Protein AF-A0A958AJP3-F1 (afdb_monomer)

pLDDT: mean 91.3, std 9.21, range [54.25, 98.81]

Radius of gyration: 24.5 Å; Cα contacts (8 Å, |Δi|>4): 372; chains: 1; bounding box: 72×31×57 Å

Solvent-accessible surface area (backbone atoms only — not comparable to full-atom values): 11440 Å² total; per-residue (Å²): 139,82,90,84,78,69,46,82,75,45,92,49,99,85,62,75,46,69,46,81,87,78,92,70,91,82,64,89,84,65,53,66,51,75,43,63,64,85,90,44,79,75,47,74,44,76,44,73,94,52,63,42,48,59,46,64,66,30,69,40,45,73,50,77,38,92,51,67,43,61,40,32,42,50,74,50,46,85,84,68,61,69,57,34,31,30,37,30,41,14,56,63,64,63,79,51,74,43,82,77,48,69,77,38,73,63,55,59,51,77,44,63,39,93,78,50,51,34,20,80,28,20,30,42,37,41,36,34,25,60,82,75,42,70,34,67,28,58,30,83,36,45,22,30,33,56,67,77,79,68,48,75,46,75,68,29,68,51,90,91,64,88,77,60,93,89,59,88,78,75,74,40,68,51,40,41,30,77,72,75,38,74,53,59,98,87,111

Mean predicted aligned error: 8.3 Å

Foldseek 3Di:
DDDDDWDFDDPPPPDTDTDDDDDDDDDPPDQKDFDDDVPRTPDMDGDDPWWKDKAWDPPQAAAEDPFKGKTFMDIDDPVHAQKKKWKWKDQAQPPDIDTQDTRHRDRMDIHGLQLDAWHQNMKMKMWMGSVPHIDMDIRNYGYTRDFDDKDKDFPPPPPPDDDDVPDDGDTDMWIAGSNPGTDDPVD

Nearest PDB structures (foldseek):
  3dlq-assembly1_R  TM=5.594E-01  e=3.595E-02  Homo sapiens
  6weo-assembly11_S  TM=5.791E-01  e=8.636E-02  Mus musculus
  3dgc-assembly2_S  TM=5.534E-01  e=1.964E-01  Homo sapiens
  4i18-assembly2_R  TM=4.205E-01  e=2.075E-01  Homo sapiens
  6nmy-assembly2_M  TM=3.971E-01  e=8.620E-01  Homo sapiens

Secondary structure (DSSP, 8-state):
-----PEEEE--TT--EEE--------TT--EEEEEETTEEEEEEEPPSS--EEEEEES-SS-EESS-EEEEEEEE-SS----EEEEEEESSSSSS-EEEEEEE-SSEEEEPGGGSPPEEEEEEEEEEESSSSEEEEE-SS-EEEPPPPPEEEEEESPTT----TT-----EEEEEETTTEEEPTT-

Structure (mmCIF, N/CA/C/O backbone):
data_AF-A0A958AJP3-F1
#
_entry.id   AF-A0A958AJP3-F1
#
loop_
_atom_site.group_PDB
_atom_site.id
_atom_site.type_symbol
_atom_site.label_atom_id
_atom_site.label_alt_id
_atom_site.label_comp_id
_atom_site.label_asym_id
_atom_site.label_entity_id
_atom_site.label_seq_id
_atom_site.pdbx_PDB_ins_code
_atom_site.Cartn_x
_atom_site.Cartn_y
_atom_site.Cartn_z
_atom_site.occupancy
_atom_site.B_iso_or_equiv
_atom_site.auth_seq_id
_atom_site.auth_comp_id
_atom_site.auth_asym_id
_atom_site.auth_atom_id
_atom_site.pdbx_PDB_model_num
ATOM 1 N N . SER A 1 1 ? -12.949 -11.556 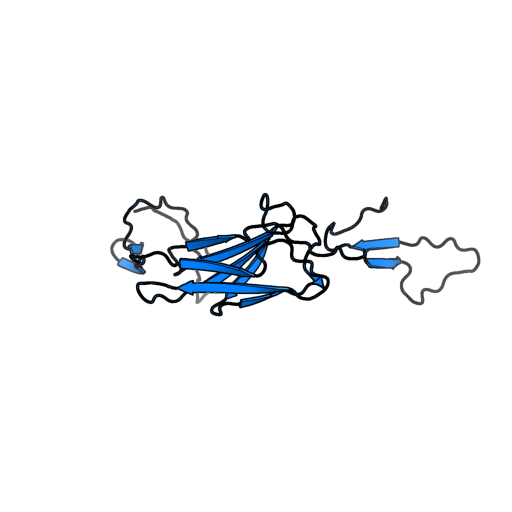26.735 1.00 82.88 1 SER A N 1
ATOM 2 C CA . SER A 1 1 ? -11.568 -11.049 26.848 1.00 82.88 1 SER A CA 1
ATOM 3 C C . SER A 1 1 ? -10.621 -12.143 26.397 1.00 82.88 1 SER A C 1
ATOM 5 O O . SER A 1 1 ? -10.920 -13.311 26.620 1.00 82.88 1 SER A O 1
ATOM 7 N N . TYR A 1 2 ? -9.516 -11.778 25.754 1.00 90.50 2 TYR A N 1
ATOM 8 C CA . TYR A 1 2 ? -8.510 -12.728 25.279 1.00 90.50 2 TYR A CA 1
ATOM 9 C C . TYR A 1 2 ? -7.209 -12.473 26.047 1.00 90.50 2 TYR A C 1
ATOM 11 O O . TYR A 1 2 ? -6.698 -11.354 25.987 1.00 90.50 2 TYR A O 1
ATOM 19 N N . PRO A 1 3 ? -6.715 -13.439 26.842 1.00 91.75 3 PRO A N 1
ATOM 20 C CA . PRO A 1 3 ? -5.477 -13.261 27.588 1.00 91.75 3 PRO A CA 1
ATOM 21 C C . PRO A 1 3 ? -4.274 -13.280 26.640 1.00 91.75 3 PRO A C 1
ATOM 23 O O . PRO A 1 3 ? -4.257 -14.026 25.665 1.00 91.75 3 PRO A O 1
ATOM 26 N N . PHE A 1 4 ? -3.250 -12.493 26.957 1.00 91.12 4 PHE A N 1
ATOM 27 C CA . PHE A 1 4 ? -1.985 -12.469 26.228 1.00 91.12 4 PHE A CA 1
ATOM 28 C C . PHE A 1 4 ? -0.824 -12.137 27.169 1.00 91.12 4 PHE A C 1
ATOM 30 O O . PHE A 1 4 ? -1.025 -11.670 28.293 1.00 91.12 4 PHE A O 1
ATOM 37 N N . THR A 1 5 ? 0.400 -12.367 26.703 1.00 90.06 5 THR A N 1
ATOM 38 C CA . THR A 1 5 ? 1.628 -11.968 27.398 1.00 90.06 5 THR A CA 1
ATOM 39 C C . THR A 1 5 ? 2.407 -11.015 26.491 1.00 90.06 5 THR A C 1
ATOM 41 O O . THR A 1 5 ? 2.732 -11.409 25.371 1.00 90.06 5 THR A O 1
ATOM 44 N N . PRO A 1 6 ? 2.675 -9.766 26.916 1.00 87.12 6 PRO A N 1
ATOM 45 C CA . PRO A 1 6 ? 3.480 -8.841 26.126 1.00 87.12 6 PRO A CA 1
ATOM 46 C C . PRO A 1 6 ? 4.903 -9.366 25.908 1.00 87.12 6 PRO A C 1
ATOM 48 O O . PRO A 1 6 ? 5.466 -10.027 26.782 1.00 87.12 6 PRO A O 1
ATOM 51 N N . THR A 1 7 ? 5.502 -9.020 24.772 1.00 85.75 7 THR A N 1
ATOM 52 C CA . THR A 1 7 ? 6.908 -9.330 24.474 1.00 85.75 7 THR A CA 1
ATOM 53 C C . THR A 1 7 ? 7.798 -8.174 24.928 1.00 85.75 7 THR A C 1
ATOM 55 O O . THR A 1 7 ? 7.484 -7.013 24.664 1.00 85.75 7 THR A O 1
ATOM 58 N N . VAL A 1 8 ? 8.901 -8.474 25.617 1.00 79.44 8 VAL A N 1
ATOM 59 C CA . VAL A 1 8 ? 9.885 -7.471 26.063 1.00 79.44 8 VAL A CA 1
ATOM 60 C C . VAL A 1 8 ? 10.799 -7.111 24.896 1.00 79.44 8 VAL A C 1
ATOM 62 O O . VAL A 1 8 ? 11.359 -8.005 24.268 1.00 79.44 8 VAL A O 1
ATOM 65 N N . TYR A 1 9 ? 10.957 -5.817 24.612 1.00 66.31 9 TYR A N 1
ATOM 66 C CA . TYR A 1 9 ? 11.761 -5.349 23.474 1.00 66.31 9 TYR A CA 1
ATOM 67 C C . TYR A 1 9 ? 13.107 -4.737 23.869 1.00 66.31 9 TYR A C 1
ATOM 69 O O . TYR A 1 9 ? 14.072 -4.856 23.121 1.00 66.31 9 TYR A O 1
ATOM 77 N N . ALA A 1 10 ? 13.215 -4.126 25.051 1.00 61.12 10 ALA A N 1
ATOM 78 C CA . ALA A 1 10 ? 14.485 -3.600 25.542 1.00 61.12 10 ALA A CA 1
ATOM 79 C C . ALA A 1 10 ? 14.595 -3.751 27.061 1.00 61.12 10 ALA A C 1
ATOM 81 O O . ALA A 1 10 ? 13.744 -3.262 27.805 1.00 61.12 10 ALA A O 1
ATOM 82 N N . ASP A 1 11 ? 15.671 -4.402 27.500 1.00 54.31 11 ASP A N 1
ATOM 83 C CA . ASP A 1 11 ? 16.065 -4.517 28.904 1.00 54.31 11 ASP A CA 1
ATOM 84 C C . ASP A 1 11 ? 17.097 -3.422 29.222 1.00 54.31 11 ASP A C 1
ATOM 86 O O . ASP A 1 11 ? 18.270 -3.673 29.488 1.00 54.31 11 ASP A O 1
ATOM 90 N N . ALA A 1 12 ? 16.686 -2.159 29.084 1.00 54.25 12 ALA A N 1
ATOM 91 C CA . ALA A 1 12 ? 17.424 -1.056 29.683 1.00 54.25 12 ALA A CA 1
ATOM 92 C C . ALA A 1 12 ? 16.872 -0.882 31.098 1.00 54.25 12 ALA A C 1
ATOM 94 O O . ALA A 1 12 ? 15.669 -0.679 31.258 1.00 54.25 12 ALA A O 1
ATOM 95 N N . ALA A 1 13 ? 17.753 -0.970 32.096 1.00 58.53 13 ALA A N 1
ATOM 96 C CA . ALA A 1 13 ? 17.459 -1.126 33.524 1.00 58.53 13 ALA A CA 1
ATOM 97 C C . ALA A 1 13 ? 16.488 -0.101 34.163 1.00 58.53 13 ALA A C 1
ATOM 99 O O . ALA A 1 13 ? 16.136 -0.286 35.321 1.00 58.53 13 ALA A O 1
ATOM 100 N N . ASP A 1 14 ? 16.017 0.914 33.427 1.00 60.47 14 ASP A N 1
ATOM 101 C CA . ASP A 1 14 ? 15.081 1.942 33.902 1.00 60.47 14 ASP A CA 1
ATOM 102 C C . ASP A 1 14 ? 13.898 2.259 32.952 1.00 60.47 14 ASP A C 1
ATOM 104 O O . ASP A 1 14 ? 13.101 3.142 33.266 1.00 60.47 14 ASP A O 1
ATOM 108 N N . ASN A 1 15 ? 13.718 1.572 31.809 1.00 61.56 15 ASN A N 1
ATOM 109 C CA . ASN A 1 15 ? 12.533 1.800 30.957 1.00 61.56 15 ASN A CA 1
ATOM 110 C C . ASN A 1 15 ? 12.162 0.590 30.078 1.00 61.56 15 ASN A C 1
ATOM 112 O O . ASN A 1 15 ? 12.437 0.555 28.875 1.00 61.56 15 ASN A O 1
ATOM 116 N N . GLN A 1 16 ? 11.525 -0.419 30.679 1.00 68.50 16 GLN A N 1
ATOM 117 C CA . GLN A 1 16 ? 11.044 -1.589 29.941 1.00 68.50 16 GLN A CA 1
ATOM 118 C C . GLN A 1 16 ? 9.884 -1.214 29.013 1.00 68.50 16 GLN A C 1
ATOM 120 O O . GLN A 1 16 ? 8.790 -0.868 29.460 1.00 68.50 16 GLN A O 1
ATOM 125 N N . SER A 1 17 ? 10.128 -1.335 27.709 1.00 77.38 17 SER A N 1
ATOM 126 C CA . SER A 1 17 ? 9.098 -1.221 26.676 1.00 77.38 17 SER A CA 1
ATOM 127 C C . SER A 1 17 ? 8.593 -2.609 26.291 1.00 77.38 17 SER A C 1
ATOM 129 O O . SER A 1 17 ? 9.381 -3.532 26.055 1.00 77.38 17 SER A O 1
ATOM 131 N N . TYR A 1 18 ? 7.271 -2.741 26.217 1.00 82.56 18 TYR A N 1
ATOM 132 C CA . TYR A 1 18 ? 6.579 -3.983 25.893 1.00 82.56 18 TYR A CA 1
ATOM 133 C C . TYR A 1 18 ? 5.808 -3.826 24.585 1.00 82.56 18 TYR A C 1
ATOM 135 O O . TYR A 1 18 ? 5.107 -2.833 24.401 1.00 82.56 18 TYR A O 1
ATOM 143 N N . PHE A 1 19 ? 5.883 -4.831 23.715 1.00 84.31 19 PHE A N 1
ATOM 144 C CA . PHE A 1 19 ? 5.053 -4.922 22.518 1.00 84.31 19 PHE A CA 1
ATOM 145 C C . PHE A 1 19 ? 3.918 -5.914 22.723 1.00 84.31 19 PHE A C 1
ATOM 147 O O . PHE A 1 19 ? 4.078 -6.971 23.341 1.00 84.31 19 PHE A O 1
ATOM 154 N N . ILE A 1 20 ? 2.763 -5.569 22.165 1.00 87.69 20 ILE A N 1
ATOM 155 C CA . ILE A 1 20 ? 1.584 -6.423 22.135 1.00 87.69 20 ILE A CA 1
ATOM 156 C C . ILE A 1 20 ? 1.263 -6.664 20.665 1.00 87.69 20 ILE A C 1
ATOM 158 O O . ILE A 1 20 ? 0.931 -5.732 19.941 1.00 87.69 20 ILE A O 1
ATOM 162 N N . ASN A 1 21 ? 1.373 -7.918 20.239 1.00 88.19 21 ASN A N 1
ATOM 163 C CA . ASN A 1 21 ? 0.888 -8.383 18.948 1.00 88.19 21 ASN A CA 1
ATOM 164 C C . ASN A 1 21 ? 0.013 -9.608 19.218 1.00 88.19 21 ASN A C 1
ATOM 166 O O . ASN A 1 21 ? 0.503 -10.637 19.683 1.00 88.19 21 ASN A O 1
ATOM 170 N N . VAL A 1 22 ? -1.297 -9.451 19.046 1.00 88.81 22 VAL A N 1
ATOM 171 C CA . VAL A 1 22 ? -2.285 -10.488 19.346 1.00 88.81 22 VAL A CA 1
ATOM 172 C C . VAL A 1 22 ? -3.364 -10.425 18.281 1.00 88.81 22 VAL A C 1
ATOM 174 O O . VAL A 1 22 ? -3.987 -9.383 18.093 1.00 88.81 22 VAL A O 1
ATOM 177 N N . ALA A 1 23 ? -3.620 -11.552 17.627 1.00 89.56 23 ALA A N 1
ATOM 178 C CA . ALA A 1 23 ? -4.807 -11.723 16.807 1.00 89.56 23 ALA A CA 1
ATOM 179 C C . ALA A 1 23 ? -5.968 -12.163 17.703 1.00 89.56 23 ALA A C 1
ATOM 181 O O . ALA A 1 23 ? -5.888 -13.181 18.394 1.00 89.56 23 ALA A O 1
ATOM 182 N N . VAL A 1 24 ? -7.051 -11.392 17.693 1.00 90.88 24 VAL A N 1
ATOM 183 C CA . VAL A 1 24 ? -8.294 -11.729 18.390 1.00 90.88 24 VAL A CA 1
ATOM 184 C C . VAL A 1 24 ? -9.442 -11.759 17.385 1.00 90.88 24 VAL A C 1
ATOM 186 O O . VAL A 1 24 ? -9.424 -10.982 16.431 1.00 90.88 24 VAL A O 1
ATOM 189 N N . PRO A 1 25 ? -10.454 -12.624 17.570 1.00 91.50 25 PRO A N 1
ATOM 190 C CA . PRO A 1 25 ? -11.676 -12.555 16.780 1.00 91.50 25 PRO A CA 1
ATOM 191 C C . PRO A 1 25 ? -12.287 -11.148 16.821 1.00 91.50 25 PRO A C 1
ATOM 193 O O . PRO A 1 25 ? -12.394 -10.564 17.902 1.00 91.50 25 PRO A O 1
ATOM 196 N N . TYR A 1 26 ? -12.719 -10.645 15.663 1.00 89.00 26 TYR A N 1
ATOM 197 C CA . TYR A 1 26 ? -13.386 -9.351 15.509 1.00 89.00 26 TYR A CA 1
ATOM 198 C C . TYR A 1 26 ? -14.896 -9.570 15.289 1.00 89.00 26 TYR A C 1
ATOM 200 O O . TYR A 1 26 ? -15.332 -9.761 14.152 1.00 89.00 26 TYR A O 1
ATOM 208 N N . PRO A 1 27 ? -15.707 -9.682 16.362 1.00 90.31 27 PRO A N 1
ATOM 209 C CA . PRO A 1 27 ? -17.144 -9.905 16.230 1.00 90.31 27 PRO A CA 1
ATOM 210 C C . PRO A 1 27 ? -17.850 -8.679 15.635 1.00 90.31 27 PRO A C 1
ATOM 212 O O . PRO A 1 27 ? -17.375 -7.555 15.747 1.00 90.31 27 PRO A O 1
ATOM 215 N N . ALA A 1 28 ? -19.027 -8.876 15.042 1.00 88.44 28 ALA A N 1
ATOM 216 C CA . ALA A 1 28 ? -19.843 -7.754 14.582 1.00 88.44 28 ALA A CA 1
ATOM 217 C C . ALA A 1 28 ? -20.267 -6.854 15.762 1.00 88.44 28 ALA A C 1
ATOM 219 O O . ALA A 1 28 ? -20.610 -7.353 16.837 1.00 88.44 28 ALA A O 1
ATOM 220 N N . GLY A 1 29 ? -20.275 -5.534 15.550 1.00 89.25 29 GLY A N 1
ATOM 221 C CA . GLY A 1 29 ? -20.733 -4.552 16.542 1.00 89.25 29 GLY A CA 1
ATOM 222 C C . GLY A 1 29 ? -19.733 -4.240 17.662 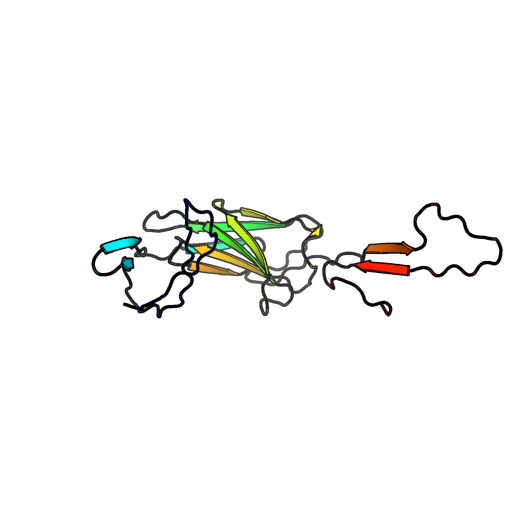1.00 89.25 29 GLY A C 1
ATOM 223 O O . GLY A 1 29 ? -20.148 -3.816 18.744 1.00 89.25 29 GLY A O 1
ATOM 224 N N . VAL A 1 30 ? -18.431 -4.463 17.443 1.00 92.00 30 VAL A N 1
ATOM 225 C CA . VAL A 1 30 ? -17.385 -3.969 18.354 1.00 92.00 30 VAL A CA 1
ATOM 226 C C . VAL A 1 30 ? -17.472 -2.446 18.424 1.00 92.00 30 VAL A C 1
ATOM 228 O O . VAL A 1 30 ? -17.480 -1.778 17.402 1.00 92.00 30 VAL A O 1
ATOM 231 N N . GLN A 1 31 ? -17.522 -1.911 19.643 1.00 92.06 31 GLN A N 1
ATOM 232 C CA . GLN A 1 31 ? -17.549 -0.464 19.898 1.00 92.06 31 GLN A CA 1
ATOM 233 C C . GLN A 1 31 ? -16.237 0.037 20.503 1.00 92.06 31 GLN A C 1
ATOM 235 O O . GLN A 1 31 ? -15.845 1.179 20.289 1.00 92.06 31 GLN A O 1
ATOM 240 N N . HIS A 1 32 ? -15.539 -0.820 21.254 1.00 93.06 32 HIS A N 1
ATOM 241 C CA . HIS A 1 32 ? -14.264 -0.482 21.873 1.00 93.06 32 HIS A CA 1
ATOM 242 C C . HIS A 1 32 ? -13.323 -1.682 21.882 1.00 93.06 32 HIS A C 1
ATOM 244 O O . HIS A 1 32 ? -13.735 -2.822 22.115 1.00 93.06 32 HIS A O 1
ATOM 250 N N . ILE A 1 33 ? -12.042 -1.393 21.696 1.00 93.44 33 ILE A N 1
ATOM 251 C CA . ILE A 1 33 ? -10.932 -2.318 21.882 1.00 93.44 33 ILE A CA 1
ATOM 252 C C . ILE A 1 33 ? -10.192 -1.864 23.132 1.00 93.44 33 ILE A C 1
ATOM 254 O O . ILE A 1 33 ? -9.686 -0.749 23.185 1.00 93.44 33 ILE A O 1
ATOM 258 N N . GLU A 1 34 ? -10.120 -2.724 24.143 1.00 94.75 34 GLU A N 1
ATOM 259 C CA . GLU A 1 34 ? -9.522 -2.388 25.434 1.00 94.75 34 GLU A CA 1
ATOM 260 C C . GLU A 1 34 ? -8.341 -3.299 25.767 1.00 94.75 34 GLU A C 1
ATOM 262 O O . GLU A 1 34 ? -8.418 -4.525 25.653 1.00 94.75 34 GLU A O 1
ATOM 267 N N . ILE A 1 35 ? -7.275 -2.699 26.291 1.00 93.56 35 ILE A N 1
ATOM 268 C CA . ILE A 1 35 ? -6.162 -3.400 26.925 1.00 93.56 35 ILE A CA 1
ATOM 269 C C . ILE A 1 35 ? -6.304 -3.233 28.435 1.00 93.56 35 ILE A C 1
ATOM 271 O O . ILE A 1 35 ? -6.307 -2.113 28.946 1.00 93.56 35 ILE A O 1
ATOM 275 N N . ARG A 1 36 ? -6.404 -4.347 29.170 1.00 94.25 36 ARG A N 1
ATOM 276 C CA . ARG A 1 36 ? -6.589 -4.353 30.630 1.00 94.25 36 ARG A CA 1
ATOM 277 C C . ARG A 1 36 ? -5.534 -5.189 31.349 1.00 94.25 36 ARG A C 1
ATOM 279 O O . ARG A 1 36 ? -5.153 -6.256 30.875 1.00 94.25 36 ARG A O 1
ATOM 286 N N . LYS A 1 37 ? -5.137 -4.748 32.547 1.00 92.06 37 LYS A N 1
ATOM 287 C CA . LYS A 1 37 ? -4.376 -5.537 33.532 1.00 92.06 37 LYS A CA 1
ATOM 288 C C . LYS A 1 37 ? -5.255 -5.774 34.758 1.00 92.06 37 LYS A C 1
ATOM 290 O O . LYS A 1 37 ? -5.428 -4.887 35.590 1.00 92.06 37 LYS A O 1
ATOM 295 N N . GLY A 1 38 ? -5.837 -6.969 34.856 1.00 90.50 38 GLY A N 1
ATOM 296 C CA . GLY A 1 38 ? -6.886 -7.246 35.841 1.00 90.50 38 GLY A CA 1
ATOM 297 C C 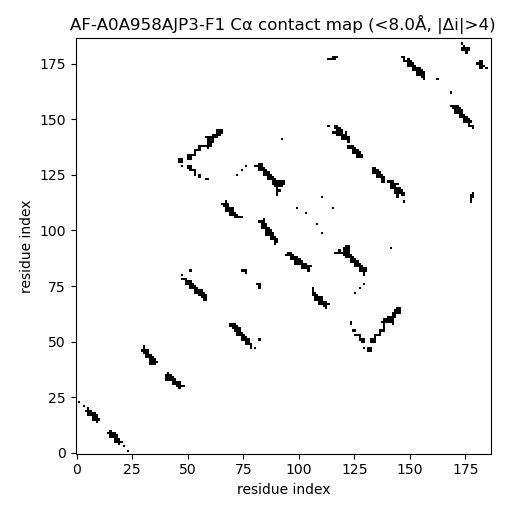. GLY A 1 38 ? -8.114 -6.369 35.578 1.00 90.50 38 GLY A C 1
ATOM 298 O O . GLY A 1 38 ? -8.656 -6.377 34.476 1.00 90.50 38 GLY A O 1
ATOM 299 N N . THR A 1 39 ? -8.538 -5.587 36.570 1.00 92.75 39 THR A N 1
ATOM 300 C CA . THR A 1 39 ? -9.645 -4.624 36.434 1.00 92.75 39 THR A CA 1
ATOM 301 C C . THR A 1 39 ? -9.211 -3.265 35.881 1.00 92.75 39 THR A C 1
ATOM 303 O O . THR A 1 39 ? -10.069 -2.470 35.504 1.00 92.75 39 THR A O 1
ATOM 306 N N . THR A 1 40 ? -7.906 -2.987 35.823 1.00 95.06 40 THR A N 1
ATOM 307 C CA . THR A 1 40 ? -7.363 -1.697 35.384 1.00 95.06 40 THR A CA 1
ATOM 308 C C . THR A 1 40 ? -7.351 -1.605 33.863 1.00 95.06 40 THR A C 1
ATOM 310 O O . THR A 1 40 ? -6.725 -2.436 33.203 1.00 95.06 40 THR A O 1
ATOM 313 N N . LEU A 1 41 ? -8.007 -0.582 33.310 1.00 94.75 41 LEU A N 1
ATOM 314 C CA . LEU A 1 41 ? -7.900 -0.212 31.898 1.00 94.75 41 LEU A CA 1
ATOM 315 C C . LEU A 1 41 ? -6.560 0.492 31.658 1.00 94.75 41 LEU A C 1
ATOM 317 O O . LEU A 1 41 ? -6.257 1.475 32.326 1.00 94.75 41 LEU A O 1
ATOM 321 N N . LEU A 1 42 ? -5.758 -0.038 30.738 1.00 92.88 42 LEU A N 1
ATOM 322 C CA . LEU A 1 42 ? -4.459 0.525 30.361 1.00 92.88 42 LEU A CA 1
ATOM 323 C C . LEU A 1 42 ? -4.557 1.376 29.096 1.00 92.88 42 LEU A C 1
ATOM 325 O O . LEU A 1 42 ? -3.942 2.432 29.024 1.00 92.88 42 LEU A O 1
ATOM 329 N N . ALA A 1 43 ? -5.326 0.914 28.111 1.00 91.88 43 ALA A N 1
ATOM 330 C CA . ALA A 1 43 ? -5.587 1.635 26.873 1.00 91.88 43 ALA A CA 1
ATOM 331 C C . ALA A 1 43 ? -6.959 1.241 26.327 1.00 91.88 43 ALA A C 1
ATOM 333 O O . ALA A 1 43 ? -7.425 0.123 26.559 1.00 91.88 43 ALA A O 1
ATOM 334 N N . SER A 1 44 ? -7.590 2.155 25.599 1.00 93.69 44 SER A N 1
ATOM 335 C CA . SER A 1 44 ? -8.823 1.894 24.868 1.00 93.69 44 SER A CA 1
ATOM 336 C C . SER A 1 44 ? -8.776 2.600 23.523 1.00 93.69 44 SER A C 1
ATOM 338 O O . SER A 1 44 ? -8.201 3.683 23.414 1.00 93.69 44 SER A O 1
ATOM 340 N N . ARG A 1 45 ? -9.396 1.986 22.523 1.00 92.00 45 ARG A N 1
ATOM 341 C CA . ARG A 1 45 ? -9.671 2.586 21.226 1.00 92.00 45 ARG A CA 1
ATOM 342 C C . ARG A 1 45 ? -11.148 2.414 20.916 1.00 92.00 45 ARG A C 1
ATOM 344 O O . ARG A 1 45 ? -11.652 1.294 20.947 1.00 92.00 45 ARG A O 1
ATOM 351 N N . THR A 1 46 ? -11.832 3.517 20.647 1.00 92.88 46 THR A N 1
ATOM 352 C CA . THR A 1 46 ? -13.206 3.489 20.137 1.00 92.88 46 THR A CA 1
ATOM 353 C C . THR A 1 46 ? -13.182 3.081 18.672 1.00 92.88 46 THR A C 1
ATOM 355 O O . THR A 1 46 ? -12.277 3.472 17.940 1.00 92.88 46 THR A O 1
ATOM 358 N N . VAL A 1 47 ? -14.141 2.253 18.278 1.00 94.25 47 VAL A N 1
ATOM 359 C CA . VAL A 1 47 ? -14.367 1.872 16.885 1.00 94.25 47 VAL A CA 1
ATOM 360 C C . VAL A 1 47 ? -15.368 2.854 16.299 1.00 94.25 47 VAL A C 1
ATOM 362 O O . VAL A 1 47 ? -16.422 3.062 16.906 1.00 94.25 47 VAL A O 1
ATOM 365 N N . SER A 1 48 ? -15.019 3.461 15.164 1.00 93.12 48 SER A N 1
ATOM 366 C CA . SER A 1 48 ? -15.908 4.393 14.475 1.00 93.12 48 SER A CA 1
ATOM 367 C C . SER A 1 48 ? -17.197 3.700 14.038 1.00 93.12 48 SER A C 1
ATOM 369 O O . SER A 1 48 ? -17.198 2.494 13.757 1.00 93.12 48 SER A O 1
ATOM 371 N N . ALA A 1 49 ? -18.308 4.438 14.035 1.00 92.56 49 ALA A N 1
ATOM 372 C CA . ALA A 1 49 ? -19.612 3.875 13.691 1.00 92.56 49 ALA A CA 1
ATOM 373 C C . ALA A 1 49 ? -19.744 3.679 12.178 1.00 92.56 49 ALA A C 1
ATOM 375 O O . ALA A 1 49 ? -20.425 2.747 11.734 1.00 92.56 49 ALA A O 1
ATOM 376 N N . HIS A 1 50 ? -19.080 4.536 11.409 1.00 93.81 50 HIS A N 1
ATOM 377 C CA . HIS A 1 50 ? -19.024 4.479 9.964 1.00 93.81 50 HIS A CA 1
ATOM 378 C C . HIS A 1 50 ? -17.585 4.181 9.534 1.00 93.81 50 HIS A C 1
ATOM 380 O O . HIS A 1 50 ? -16.669 4.857 9.982 1.00 93.81 50 HIS A O 1
ATOM 386 N N . PRO A 1 51 ? -17.355 3.167 8.684 1.00 94.62 51 PRO A N 1
ATOM 387 C CA . PRO A 1 51 ? -16.040 2.989 8.089 1.00 94.62 51 PRO A CA 1
ATOM 388 C C . PRO A 1 51 ? -15.724 4.164 7.145 1.00 94.62 51 PRO A C 1
ATOM 390 O O . PRO A 1 51 ? -16.658 4.788 6.619 1.00 94.62 51 PRO A O 1
ATOM 393 N N . PRO A 1 52 ? -14.436 4.418 6.860 1.00 97.94 52 PRO A N 1
ATOM 394 C CA . PRO A 1 52 ? -14.057 5.394 5.850 1.00 97.94 52 PRO A CA 1
ATOM 395 C C . PRO A 1 52 ? -14.612 5.027 4.468 1.00 97.94 52 PRO A C 1
ATOM 397 O O . PRO A 1 52 ? -15.004 3.892 4.203 1.00 97.94 52 PRO A O 1
ATOM 400 N N . ALA A 1 53 ? -14.630 6.003 3.569 1.00 98.31 53 ALA A N 1
ATOM 401 C CA . ALA A 1 53 ? -14.856 5.798 2.145 1.00 98.31 53 ALA A CA 1
ATOM 402 C C . ALA A 1 53 ? -13.607 6.213 1.366 1.00 98.31 53 ALA A C 1
ATOM 404 O O . ALA A 1 53 ? -12.934 7.177 1.742 1.00 98.31 53 ALA A O 1
ATOM 405 N N . VAL A 1 54 ? -13.324 5.499 0.279 1.00 98.69 54 VAL A N 1
ATOM 406 C CA . VAL A 1 54 ? -12.210 5.758 -0.635 1.00 98.69 54 VAL A CA 1
ATOM 407 C C . VAL A 1 54 ? -12.661 5.527 -2.075 1.00 98.69 54 VAL A C 1
ATOM 409 O O . VAL A 1 54 ? -13.466 4.636 -2.327 1.00 98.69 54 VAL A O 1
ATOM 412 N N . GLU A 1 55 ? -12.158 6.350 -2.993 1.00 98.75 55 GLU A N 1
ATOM 413 C CA . GLU A 1 55 ? -12.323 6.181 -4.442 1.00 98.75 55 GLU A CA 1
ATOM 414 C C . GLU A 1 55 ? -11.001 6.528 -5.134 1.00 98.75 55 GLU A C 1
ATOM 416 O O . GLU A 1 55 ? -10.507 7.655 -5.013 1.00 98.75 55 GLU A O 1
ATOM 421 N N . LEU A 1 56 ? -10.407 5.566 -5.833 1.00 98.75 56 LEU A N 1
ATOM 422 C CA . LEU A 1 56 ? -9.182 5.731 -6.597 1.00 98.75 56 LEU A CA 1
ATOM 423 C C . LEU A 1 56 ? -9.491 6.436 -7.922 1.00 98.75 56 LEU A C 1
ATOM 425 O O . LEU A 1 56 ? -10.313 5.995 -8.714 1.00 98.75 56 LEU A O 1
ATOM 429 N N . ALA A 1 57 ? -8.794 7.540 -8.186 1.00 98.50 57 ALA A N 1
ATOM 430 C CA . ALA A 1 57 ? -9.001 8.337 -9.392 1.00 98.50 57 ALA A CA 1
ATOM 431 C C . ALA A 1 57 ? -7.932 8.083 -10.464 1.00 98.50 57 ALA A C 1
ATOM 433 O O . ALA A 1 57 ? -8.222 8.139 -11.657 1.00 98.50 57 ALA A O 1
ATOM 434 N N . THR A 1 58 ? -6.680 7.858 -10.057 1.00 97.50 58 THR A N 1
ATOM 435 C CA . THR A 1 58 ? -5.561 7.616 -10.976 1.00 97.50 58 THR A CA 1
ATOM 436 C C . THR A 1 58 ? -4.451 6.821 -10.288 1.00 97.50 58 THR A C 1
ATOM 438 O O . THR A 1 58 ? -4.153 7.105 -9.126 1.00 97.50 58 THR A O 1
ATOM 441 N N . PRO A 1 59 ? -3.775 5.897 -10.990 1.00 97.94 59 PRO A N 1
ATOM 442 C CA . PRO A 1 59 ? -4.162 5.352 -12.297 1.00 97.94 59 PRO A CA 1
ATOM 443 C C . PRO A 1 59 ? -5.434 4.503 -12.180 1.00 97.94 59 PRO A C 1
ATOM 445 O O . PRO A 1 59 ? -5.646 3.862 -11.152 1.00 97.94 59 PRO A O 1
ATOM 448 N N . ASN A 1 60 ? -6.270 4.497 -13.221 1.00 98.06 60 ASN A N 1
ATOM 449 C CA . ASN A 1 60 ? -7.540 3.765 -13.206 1.00 98.06 60 ASN A CA 1
ATOM 450 C C . ASN A 1 60 ? -7.724 2.799 -14.394 1.00 98.06 60 ASN A C 1
ATOM 452 O O . ASN A 1 60 ? -8.676 2.023 -14.432 1.00 98.06 60 ASN A O 1
ATOM 456 N N . GLY A 1 61 ? -6.793 2.765 -15.348 1.00 97.44 61 GLY A N 1
ATOM 457 C CA . GLY A 1 61 ? -6.728 1.744 -16.389 1.00 97.44 61 GLY A CA 1
ATOM 458 C C . GLY A 1 61 ? -6.362 2.293 -17.768 1.00 97.44 61 GLY A C 1
ATOM 459 O O . GLY A 1 61 ? -6.897 3.295 -18.240 1.00 97.44 61 GLY A O 1
ATOM 460 N N . GLY A 1 62 ? -5.498 1.558 -18.469 1.00 97.31 62 GLY A N 1
ATOM 461 C CA . GLY A 1 62 ? -5.069 1.856 -19.836 1.00 97.31 62 GLY A CA 1
ATOM 462 C C . GLY A 1 62 ? -3.980 2.924 -19.958 1.00 97.31 62 GLY A C 1
ATOM 463 O O . GLY A 1 62 ? -3.504 3.162 -21.069 1.00 97.31 62 GLY A O 1
ATOM 464 N N . GLU A 1 63 ? -3.561 3.552 -18.859 1.00 98.12 63 GLU A N 1
ATOM 465 C CA . GLU A 1 63 ? -2.425 4.468 -18.854 1.00 98.12 63 GLU A CA 1
ATOM 466 C C . GLU A 1 63 ? -1.111 3.732 -19.145 1.00 98.12 63 GLU A C 1
ATOM 468 O O . GLU A 1 63 ? -0.983 2.522 -18.950 1.00 98.12 63 GLU A O 1
ATOM 473 N N . VAL A 1 64 ? -0.116 4.480 -19.617 1.00 97.00 64 VAL A N 1
ATOM 474 C CA . VAL A 1 64 ? 1.234 3.976 -19.875 1.00 97.00 64 VAL A CA 1
ATOM 475 C C . VAL A 1 64 ? 2.225 4.952 -19.258 1.00 97.00 64 VAL A C 1
ATOM 477 O O . VAL A 1 64 ? 2.186 6.139 -19.580 1.00 97.00 64 VAL A O 1
ATOM 480 N N . PHE A 1 65 ? 3.104 4.456 -18.390 1.00 95.88 65 PHE A N 1
ATOM 481 C CA . PHE A 1 65 ? 4.083 5.257 -17.660 1.00 95.88 65 PHE A CA 1
ATOM 482 C C . PHE A 1 65 ? 5.521 4.858 -18.019 1.00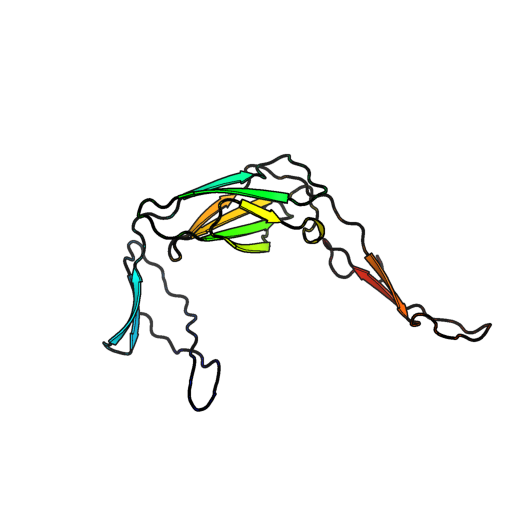 95.88 65 PHE A C 1
ATOM 484 O O . PHE A 1 65 ? 5.884 3.684 -17.943 1.00 95.88 65 PHE A O 1
ATOM 491 N N . ASP A 1 66 ? 6.334 5.856 -18.375 1.00 94.44 66 ASP A N 1
ATOM 492 C CA . ASP A 1 66 ? 7.804 5.824 -18.512 1.00 94.44 66 ASP A CA 1
ATOM 493 C C . ASP A 1 66 ? 8.499 6.817 -17.551 1.00 94.44 66 ASP A C 1
ATOM 495 O O . ASP A 1 66 ? 9.684 7.128 -17.687 1.00 94.44 66 ASP A O 1
ATOM 499 N N . THR A 1 67 ? 7.742 7.366 -16.601 1.00 94.75 67 THR A N 1
ATOM 500 C CA . THR A 1 67 ? 8.171 8.389 -15.646 1.00 94.75 67 THR A CA 1
ATOM 501 C C . THR A 1 67 ? 7.418 8.235 -14.328 1.00 94.75 67 THR A C 1
ATOM 503 O O . THR A 1 67 ? 6.565 7.352 -14.200 1.00 94.75 67 THR A O 1
ATOM 506 N N . ASP A 1 68 ? 7.752 9.076 -13.346 1.00 95.38 68 ASP A N 1
ATOM 507 C CA . ASP A 1 68 ? 7.144 9.064 -12.016 1.00 95.38 68 ASP A CA 1
ATOM 508 C C . ASP A 1 68 ? 5.616 9.080 -12.105 1.00 95.38 68 ASP A C 1
ATOM 510 O O . ASP A 1 68 ? 5.007 9.847 -12.858 1.00 95.38 68 ASP A O 1
ATOM 514 N N . LEU A 1 69 ? 4.997 8.215 -11.308 1.00 95.88 69 LEU A N 1
ATOM 515 C CA . LEU A 1 69 ? 3.566 7.956 -11.348 1.00 95.88 69 LEU A CA 1
ATOM 516 C C . LEU A 1 69 ? 2.903 8.622 -10.146 1.00 95.88 69 LEU A C 1
ATOM 518 O O . LEU A 1 69 ? 3.255 8.350 -9.002 1.00 95.88 69 LEU A O 1
ATOM 522 N N . THR A 1 70 ? 1.919 9.484 -10.391 1.00 98.25 70 THR A N 1
ATOM 523 C CA . THR A 1 70 ? 1.109 10.072 -9.316 1.00 98.25 70 THR A CA 1
ATOM 524 C C . THR A 1 70 ? -0.153 9.250 -9.117 1.00 98.25 70 THR A C 1
ATOM 526 O O . THR A 1 70 ? -0.992 9.165 -10.015 1.00 98.25 70 THR A O 1
ATOM 529 N N . VAL A 1 71 ? -0.279 8.663 -7.930 1.00 98.69 71 VAL A N 1
ATOM 530 C CA . VAL A 1 71 ? -1.498 8.006 -7.462 1.00 98.69 71 VAL A CA 1
ATOM 531 C C . VAL A 1 71 ? -2.362 9.054 -6.775 1.00 98.69 71 VAL A C 1
ATOM 533 O O . VAL A 1 71 ? -1.862 9.785 -5.922 1.00 98.69 71 VAL A O 1
ATOM 536 N N . GLY A 1 72 ? -3.638 9.141 -7.137 1.00 98.62 72 GLY A N 1
ATOM 537 C CA . GLY A 1 72 ? -4.582 10.104 -6.574 1.00 98.62 72 GLY A CA 1
ATOM 538 C C . GLY A 1 72 ? -5.927 9.455 -6.284 1.00 98.62 72 GLY A C 1
ATOM 539 O O . GLY A 1 72 ? -6.426 8.685 -7.100 1.00 98.62 72 GLY A O 1
ATOM 540 N N . TRP A 1 73 ? -6.509 9.775 -5.134 1.00 98.75 73 TRP A N 1
ATOM 541 C CA . TRP A 1 73 ? -7.776 9.226 -4.650 1.00 98.75 73 TRP A CA 1
ATOM 542 C C . TRP A 1 73 ? -8.605 10.312 -3.963 1.00 98.75 73 TRP A C 1
ATOM 544 O O . TRP A 1 73 ? -8.128 11.415 -3.705 1.00 98.75 73 TRP A O 1
ATOM 554 N N . SER A 1 74 ? -9.856 10.007 -3.646 1.00 98.69 74 SER A N 1
ATOM 555 C CA . SER A 1 74 ? -10.642 10.748 -2.664 1.00 98.69 74 SER A CA 1
ATOM 556 C C . SER A 1 74 ? -10.857 9.881 -1.428 1.00 98.69 74 SER A C 1
ATOM 558 O O . SER A 1 74 ? -10.875 8.655 -1.526 1.00 98.69 74 SER A O 1
ATOM 560 N N . MET A 1 75 ? -10.967 10.507 -0.256 1.00 98.00 75 MET A N 1
ATOM 561 C CA . MET A 1 75 ? -11.294 9.802 0.978 1.00 98.00 75 MET A CA 1
ATOM 562 C C . MET A 1 75 ? -12.127 10.668 1.918 1.00 98.00 75 MET A C 1
ATOM 564 O O . MET A 1 75 ? -11.979 11.893 1.939 1.00 98.00 75 MET A O 1
ATOM 568 N N . SER A 1 76 ? -13.003 10.034 2.692 1.00 98.19 76 SER A N 1
ATOM 569 C CA . SER A 1 76 ? -13.862 10.722 3.657 1.00 98.19 76 SER A CA 1
ATOM 570 C C . SER A 1 76 ? -14.272 9.816 4.804 1.00 98.19 76 SER A C 1
ATOM 572 O O . SER A 1 76 ? -14.425 8.614 4.612 1.00 98.19 76 SER A O 1
ATOM 574 N N . ASP A 1 77 ? -14.532 10.421 5.956 1.00 97.62 77 ASP A N 1
ATOM 575 C CA . ASP A 1 77 ? -15.091 9.758 7.126 1.00 97.62 77 ASP A CA 1
ATOM 576 C C . ASP A 1 77 ? -16.349 10.505 7.581 1.00 97.62 77 ASP A C 1
ATOM 578 O O . ASP A 1 77 ? -16.356 11.739 7.630 1.00 97.62 77 ASP A O 1
ATOM 582 N N . ALA A 1 78 ? -17.430 9.776 7.866 1.00 96.75 78 ALA A N 1
ATOM 583 C CA . ALA A 1 78 ? -18.708 10.391 8.229 1.00 96.75 78 ALA A CA 1
ATOM 584 C C . ALA A 1 78 ? -18.748 10.878 9.687 1.00 96.75 78 ALA A C 1
ATOM 586 O O . ALA A 1 78 ? -19.534 11.776 10.005 1.00 96.75 78 ALA A O 1
ATOM 587 N N . ASP A 1 79 ? -17.905 10.309 10.548 1.00 95.56 79 ASP A N 1
ATOM 588 C CA . ASP A 1 79 ? -17.793 10.646 11.966 1.00 95.56 79 ASP A CA 1
ATOM 589 C C . ASP A 1 79 ? -16.704 11.713 12.217 1.00 95.56 79 ASP A C 1
ATOM 591 O O . ASP A 1 79 ? -16.674 12.348 13.276 1.00 95.56 79 ASP A O 1
ATOM 595 N N . GLY A 1 80 ? -15.883 12.001 11.201 1.00 93.94 80 GLY A N 1
ATOM 596 C CA . GLY A 1 80 ? -14.843 13.028 11.213 1.00 93.94 80 GLY A CA 1
ATOM 597 C C . GLY A 1 80 ? -13.516 12.538 11.788 1.00 93.94 80 GLY A C 1
ATOM 598 O O . GLY A 1 80 ? -12.709 13.362 12.233 1.00 93.94 80 GLY A O 1
ATOM 599 N N . ASP A 1 81 ? -13.299 11.222 11.801 1.00 95.75 81 ASP A N 1
ATOM 600 C CA . ASP A 1 81 ? -12.053 10.622 12.259 1.00 95.75 81 ASP A CA 1
ATOM 601 C C . ASP A 1 81 ? -10.880 10.956 11.323 1.00 95.75 81 ASP A C 1
ATOM 603 O O . ASP A 1 81 ? -11.035 11.237 10.131 1.00 95.75 81 ASP A O 1
ATOM 607 N N . ALA A 1 82 ? -9.670 10.957 11.885 1.00 96.31 82 ALA A N 1
ATOM 608 C CA . ALA A 1 82 ? -8.458 11.147 11.099 1.00 96.31 82 ALA A CA 1
ATOM 609 C C . ALA A 1 82 ? -8.208 9.915 10.223 1.00 96.31 82 ALA A C 1
ATOM 611 O O . ALA A 1 82 ? -8.240 8.788 10.717 1.00 96.31 82 ALA A O 1
ATOM 612 N N . LEU A 1 83 ? -7.915 10.153 8.945 1.00 98.25 83 LEU A N 1
ATOM 613 C CA . LEU A 1 83 ? -7.700 9.104 7.960 1.00 98.25 83 LEU A CA 1
ATOM 614 C C . LEU A 1 83 ? -6.244 9.028 7.524 1.00 98.25 83 LEU A C 1
ATOM 616 O O . LEU A 1 83 ? -5.591 10.050 7.307 1.00 98.25 83 LEU A O 1
ATOM 620 N N . GLU A 1 84 ? -5.774 7.802 7.338 1.00 98.44 84 GLU A N 1
ATOM 621 C CA . GLU A 1 84 ? -4.487 7.506 6.724 1.00 98.44 84 GLU A CA 1
ATOM 622 C C . GLU A 1 84 ? -4.673 6.536 5.560 1.00 98.44 84 GLU A C 1
ATOM 624 O O . GLU A 1 84 ? -5.404 5.548 5.663 1.00 98.44 84 GLU A O 1
ATOM 629 N N . ALA A 1 85 ? -3.977 6.806 4.459 1.00 98.75 85 ALA A N 1
ATOM 630 C CA . ALA A 1 85 ? -3.964 5.976 3.272 1.00 98.75 85 ALA A CA 1
ATOM 631 C C . ALA A 1 85 ? -2.669 5.158 3.158 1.00 98.75 85 ALA A C 1
ATOM 633 O O . ALA A 1 85 ? -1.589 5.552 3.613 1.00 98.75 85 ALA A O 1
ATOM 634 N N . THR A 1 86 ? -2.789 4.001 2.520 1.00 98.81 86 THR A N 1
ATOM 635 C CA . THR A 1 86 ? -1.706 3.083 2.180 1.00 98.81 86 THR A CA 1
ATOM 636 C C . THR A 1 86 ? -1.862 2.659 0.725 1.00 98.81 86 THR A C 1
ATOM 638 O O . THR A 1 86 ? -2.940 2.237 0.319 1.00 98.81 86 THR A O 1
ATOM 641 N N . VAL A 1 87 ? -0.791 2.777 -0.060 1.00 98.69 87 VAL A N 1
ATOM 642 C CA . VAL A 1 87 ? -0.778 2.492 -1.501 1.00 98.69 87 VAL A CA 1
ATOM 643 C C . VAL A 1 87 ? -0.034 1.190 -1.762 1.00 98.69 87 VAL A C 1
ATOM 645 O O . VAL A 1 87 ? 1.119 1.026 -1.343 1.00 98.69 87 VAL A O 1
ATOM 648 N N . LEU A 1 88 ? -0.692 0.275 -2.470 1.00 98.69 88 LEU A N 1
ATOM 649 C CA . LEU A 1 88 ? -0.150 -1.004 -2.913 1.00 98.69 88 LEU A CA 1
ATOM 650 C C . LEU A 1 88 ? -0.092 -1.042 -4.438 1.00 98.69 88 LEU A C 1
ATOM 652 O O . LEU A 1 88 ? -0.932 -0.468 -5.128 1.00 98.69 88 LEU A O 1
ATOM 656 N N . TYR A 1 89 ? 0.901 -1.759 -4.949 1.00 98.25 89 TYR A N 1
ATOM 657 C CA . TYR A 1 89 ? 1.153 -1.951 -6.368 1.00 98.25 89 TYR A CA 1
ATOM 658 C C . TYR A 1 89 ? 1.250 -3.433 -6.697 1.00 98.25 89 TYR A C 1
ATOM 660 O O . TYR A 1 89 ? 1.884 -4.199 -5.971 1.00 98.25 89 TYR A O 1
ATOM 668 N N . SER A 1 90 ? 0.628 -3.828 -7.798 1.00 98.31 90 SER A N 1
ATOM 669 C CA . SER A 1 90 ? 0.662 -5.186 -8.324 1.00 98.31 90 SER A CA 1
ATOM 670 C C . SER A 1 90 ? 1.215 -5.165 -9.739 1.00 98.31 90 SER A C 1
ATOM 672 O O . SER A 1 90 ? 0.854 -4.294 -10.525 1.00 98.31 90 SER A O 1
ATOM 674 N N . THR A 1 91 ? 2.044 -6.150 -10.078 1.00 97.31 91 THR A N 1
ATOM 675 C CA . THR A 1 91 ? 2.554 -6.385 -11.439 1.00 97.31 91 THR A CA 1
ATOM 676 C C . THR A 1 91 ? 1.853 -7.547 -12.145 1.00 97.31 91 THR A C 1
ATOM 678 O O . THR A 1 91 ? 2.165 -7.841 -13.297 1.00 97.31 91 THR A O 1
ATOM 681 N N . ASP A 1 92 ? 0.899 -8.216 -11.492 1.00 97.56 92 ASP A N 1
ATOM 682 C CA . ASP A 1 92 ? 0.311 -9.483 -11.941 1.00 97.56 92 ASP A CA 1
ATOM 683 C C . ASP A 1 92 ? -1.226 -9.446 -12.021 1.00 97.56 92 ASP A C 1
ATOM 685 O O . ASP A 1 92 ? -1.897 -10.477 -11.906 1.00 97.56 92 ASP A O 1
ATOM 689 N N . ALA A 1 93 ? -1.782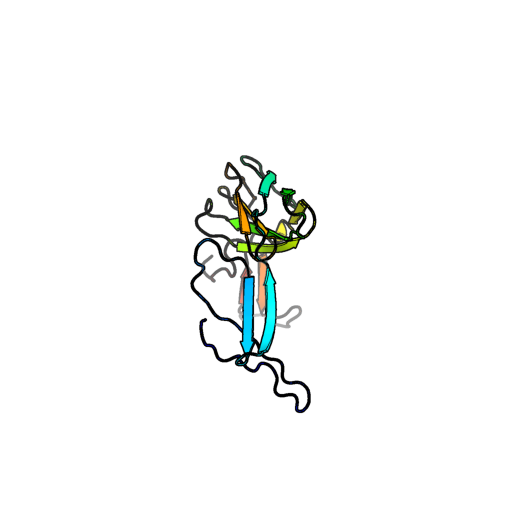 -8.266 -12.312 1.00 97.75 93 ALA A N 1
ATOM 690 C CA . ALA A 1 93 ? -3.216 -7.985 -12.356 1.00 97.75 93 ALA A CA 1
ATOM 691 C C . ALA A 1 93 ? -3.949 -8.257 -11.026 1.00 97.75 93 ALA A C 1
ATOM 693 O O . ALA A 1 93 ? -5.078 -8.746 -11.037 1.00 97.75 93 ALA A O 1
ATOM 694 N N . GLY A 1 94 ? -3.325 -7.907 -9.898 1.00 97.81 94 GLY A N 1
ATOM 695 C CA . GLY A 1 94 ? -3.932 -7.939 -8.564 1.00 97.81 94 GLY A CA 1
ATOM 696 C C . GLY A 1 94 ? -3.872 -9.299 -7.864 1.00 97.81 94 GLY A C 1
ATOM 697 O O . GLY A 1 94 ? -4.580 -9.509 -6.882 1.00 97.81 94 GLY A O 1
ATOM 698 N N . GLN A 1 95 ? -3.059 -10.242 -8.352 1.00 97.50 95 GLN A N 1
ATOM 699 C CA . GLN A 1 95 ? -2.885 -11.543 -7.691 1.00 97.50 95 GLN A CA 1
ATOM 700 C C . GLN A 1 95 ? -1.937 -11.442 -6.491 1.00 97.50 95 GLN A C 1
ATOM 702 O O . GLN A 1 95 ? -2.128 -12.137 -5.491 1.00 97.50 95 GLN A O 1
ATOM 707 N N . SER A 1 96 ? -0.937 -10.568 -6.577 1.00 97.19 96 SER A N 1
ATOM 708 C CA . SER A 1 96 ? -0.042 -10.202 -5.488 1.00 97.19 96 SER A CA 1
ATOM 709 C C . SER A 1 96 ? 0.189 -8.694 -5.449 1.00 97.19 96 SER A C 1
ATOM 711 O O . SER A 1 96 ? 0.076 -8.000 -6.460 1.00 97.19 96 SER A O 1
ATOM 713 N N . TRP A 1 97 ? 0.491 -8.189 -4.253 1.00 97.56 97 TRP A N 1
ATOM 714 C CA . TRP A 1 97 ? 0.578 -6.762 -3.974 1.00 97.56 97 TRP A CA 1
ATOM 715 C C . TRP A 1 97 ? 1.806 -6.437 -3.126 1.00 97.56 97 TRP A C 1
ATOM 717 O O . TRP A 1 97 ? 2.081 -7.103 -2.126 1.00 97.56 97 TRP A O 1
ATOM 727 N N . GLN A 1 98 ? 2.512 -5.375 -3.500 1.00 96.56 98 GLN A N 1
ATOM 728 C CA . GLN A 1 98 ? 3.612 -4.784 -2.750 1.00 96.56 98 GLN A CA 1
ATOM 729 C C . GLN A 1 98 ? 3.176 -3.439 -2.173 1.00 96.56 98 GLN A C 1
ATOM 731 O O . GLN A 1 98 ? 2.718 -2.564 -2.904 1.00 96.56 98 GLN A O 1
ATOM 736 N N . THR A 1 99 ? 3.365 -3.235 -0.871 1.00 97.56 99 THR A N 1
ATOM 737 C CA . THR A 1 99 ? 3.150 -1.927 -0.241 1.00 97.56 99 THR A CA 1
ATOM 738 C C . THR A 1 99 ? 4.252 -0.955 -0.645 1.00 97.56 99 THR A C 1
ATOM 740 O O . THR A 1 99 ? 5.432 -1.242 -0.448 1.00 97.56 99 THR A O 1
ATOM 743 N N . LEU A 1 100 ? 3.869 0.202 -1.185 1.00 96.81 100 LEU A N 1
ATOM 744 C CA . LEU A 1 100 ? 4.804 1.232 -1.641 1.00 96.81 100 LEU A CA 1
ATOM 745 C C . LEU A 1 100 ? 4.869 2.439 -0.708 1.00 96.81 100 LEU A C 1
ATOM 747 O O . LEU A 1 100 ? 5.934 3.030 -0.542 1.00 96.81 100 LEU A O 1
ATOM 751 N N . ALA A 1 101 ? 3.745 2.808 -0.100 1.00 96.69 101 ALA A N 1
ATOM 752 C CA . ALA A 1 101 ? 3.672 3.937 0.815 1.00 96.69 101 ALA A CA 1
ATOM 753 C C . ALA A 1 101 ? 2.555 3.728 1.843 1.00 96.69 101 ALA A C 1
ATOM 755 O O . ALA A 1 101 ? 1.537 3.113 1.536 1.00 96.69 101 ALA A O 1
ATOM 756 N N . THR A 1 102 ? 2.745 4.236 3.058 1.00 97.88 102 THR A N 1
ATOM 757 C CA . THR A 1 102 ? 1.828 4.073 4.199 1.00 97.88 102 THR A CA 1
ATOM 758 C C . THR A 1 102 ? 1.750 5.366 4.999 1.00 97.88 102 THR A C 1
ATOM 760 O O . THR A 1 102 ? 2.740 6.097 5.048 1.00 97.88 102 THR A O 1
ATOM 763 N N . GLY A 1 103 ? 0.644 5.595 5.706 1.00 97.50 103 GLY A N 1
ATOM 764 C CA . GLY A 1 103 ? 0.508 6.736 6.619 1.00 97.50 103 GLY A CA 1
ATOM 765 C C . GLY A 1 103 ? 0.357 8.071 5.888 1.00 97.50 103 GLY A C 1
ATOM 766 O O . GLY A 1 103 ? 0.843 9.094 6.364 1.00 97.50 103 GLY A O 1
ATOM 767 N N . ILE A 1 104 ? -0.249 8.055 4.698 1.00 98.44 104 ILE A N 1
ATOM 768 C CA . ILE A 1 104 ? -0.451 9.256 3.881 1.00 98.44 104 ILE A CA 1
ATOM 769 C C . ILE A 1 104 ? -1.734 9.949 4.340 1.00 98.44 104 ILE A C 1
ATOM 771 O O . ILE A 1 104 ? -2.793 9.328 4.351 1.00 98.44 104 ILE A O 1
ATOM 775 N N . THR A 1 105 ? -1.653 11.229 4.696 1.00 98.19 105 THR A N 1
ATOM 776 C CA . THR A 1 105 ? -2.828 12.023 5.116 1.00 98.19 105 THR A CA 1
ATOM 777 C C . THR A 1 105 ? -3.425 12.847 3.977 1.00 98.19 105 THR A C 1
ATOM 779 O O . THR A 1 105 ? -4.555 13.324 4.046 1.00 98.19 105 THR A O 1
ATOM 782 N N . GLU A 1 106 ? -2.649 13.027 2.917 1.00 98.44 106 GLU A N 1
ATOM 783 C CA . GLU A 1 106 ? -3.021 13.666 1.672 1.00 98.44 106 GLU A CA 1
ATOM 784 C C . GLU A 1 106 ? -3.858 12.724 0.795 1.00 98.44 106 GLU A C 1
ATOM 786 O O . GLU A 1 106 ? -4.005 11.534 1.058 1.00 98.44 106 GLU A O 1
ATOM 791 N N . THR A 1 107 ? -4.400 13.263 -0.292 1.00 98.38 107 THR A N 1
ATOM 792 C CA . THR A 1 107 ? -5.233 12.529 -1.257 1.00 98.38 107 THR A CA 1
ATOM 793 C C . THR A 1 107 ? -4.460 12.101 -2.507 1.00 98.38 107 THR A C 1
ATOM 795 O O . THR A 1 107 ? -5.048 11.781 -3.537 1.00 98.38 107 THR A O 1
ATOM 798 N N . GLN A 1 108 ? -3.130 12.179 -2.459 1.00 98.44 108 GLN A N 1
ATOM 799 C CA . GLN A 1 108 ? -2.258 11.760 -3.548 1.00 98.44 108 GLN A CA 1
ATOM 800 C C . GLN A 1 108 ? -0.840 11.472 -3.054 1.00 98.44 108 GLN A C 1
ATOM 802 O O . GLN A 1 108 ? -0.381 12.056 -2.071 1.00 98.44 108 GLN A O 1
ATOM 807 N N . VAL A 1 109 ? -0.115 10.640 -3.796 1.00 98.50 109 VAL A N 1
ATOM 808 C CA . VAL A 1 109 ? 1.321 10.409 -3.615 1.00 98.50 109 VAL A CA 1
ATOM 809 C C . VAL A 1 109 ? 1.993 10.190 -4.965 1.00 98.50 109 VAL A C 1
ATOM 811 O O . VAL A 1 109 ? 1.433 9.553 -5.855 1.00 98.50 109 VAL A O 1
ATOM 814 N N . THR A 1 110 ? 3.207 10.709 -5.124 1.00 98.31 110 THR A N 1
ATOM 815 C CA . THR A 1 110 ? 4.039 10.432 -6.299 1.00 98.31 110 THR A CA 1
ATOM 816 C C . THR A 1 110 ? 5.002 9.293 -5.988 1.00 98.31 110 THR A C 1
ATOM 818 O O . THR A 1 110 ? 5.768 9.356 -5.026 1.00 98.31 110 THR A O 1
ATOM 821 N N . LEU A 1 111 ? 4.947 8.250 -6.808 1.00 96.81 111 LEU A N 1
ATOM 822 C CA . LEU A 1 111 ? 5.800 7.075 -6.758 1.00 96.81 111 LEU A CA 1
ATOM 823 C C . LEU A 1 111 ? 6.977 7.261 -7.718 1.00 96.81 111 LEU A C 1
ATOM 825 O O . LEU A 1 111 ? 6.794 7.650 -8.872 1.00 96.81 111 LEU A O 1
ATOM 829 N N . ASN A 1 112 ? 8.180 6.956 -7.237 1.00 94.31 112 ASN A N 1
ATOM 830 C CA . ASN A 1 112 ? 9.390 7.012 -8.048 1.00 94.31 112 ASN A CA 1
ATOM 831 C C . ASN A 1 112 ? 9.395 5.857 -9.054 1.00 94.31 112 ASN A C 1
ATOM 833 O O . ASN A 1 112 ? 9.481 4.695 -8.653 1.00 94.31 112 ASN A O 1
ATOM 837 N N . TYR A 1 113 ? 9.366 6.187 -10.343 1.00 92.44 113 TYR A N 1
ATOM 838 C CA . TYR A 1 113 ? 9.332 5.219 -11.438 1.00 92.44 113 TYR A CA 1
ATOM 839 C C . TYR A 1 113 ? 10.486 4.221 -11.395 1.00 92.44 113 TYR A C 1
ATOM 841 O O . TYR A 1 113 ? 10.261 3.027 -11.544 1.00 92.44 113 TYR A O 1
ATOM 849 N N . SER A 1 114 ? 11.697 4.685 -11.075 1.00 88.81 114 SER A N 1
ATOM 850 C CA . SER A 1 114 ? 12.897 3.833 -11.027 1.00 88.81 114 SER A CA 1
ATOM 851 C C . SER A 1 114 ? 12.865 2.745 -9.948 1.00 88.81 114 SER A C 1
ATOM 853 O O . SER A 1 114 ? 13.726 1.867 -9.937 1.00 88.81 114 SER A O 1
ATOM 855 N N . ALA A 1 115 ? 11.906 2.816 -9.022 1.00 87.75 115 ALA A N 1
ATOM 856 C CA . ALA A 1 115 ? 11.690 1.824 -7.975 1.00 87.75 115 ALA A CA 1
ATOM 857 C C . ALA A 1 115 ? 10.472 0.922 -8.248 1.00 87.75 115 ALA A C 1
ATOM 859 O O . ALA A 1 115 ? 10.170 0.050 -7.432 1.00 87.75 115 ALA A O 1
ATOM 860 N N . LEU A 1 116 ? 9.754 1.137 -9.355 1.00 92.06 116 LEU A N 1
ATOM 861 C CA . LEU A 1 116 ? 8.608 0.327 -9.746 1.00 92.06 116 LEU A CA 1
ATOM 862 C C . LEU A 1 116 ? 9.051 -0.756 -10.722 1.00 92.06 116 LEU A C 1
ATOM 864 O O . LEU A 1 116 ? 9.637 -0.464 -11.756 1.00 92.06 116 LEU A O 1
ATOM 868 N N . ALA A 1 117 ? 8.705 -2.004 -10.424 1.00 92.25 117 ALA A N 1
ATOM 869 C CA . ALA A 1 117 ? 8.809 -3.072 -11.404 1.00 92.25 117 ALA A CA 1
ATOM 870 C C . ALA A 1 117 ? 7.814 -2.821 -12.551 1.00 92.25 117 ALA A C 1
ATOM 872 O O . ALA A 1 117 ? 6.612 -2.664 -12.316 1.00 92.25 117 ALA A O 1
ATOM 873 N N . GLY A 1 118 ? 8.304 -2.785 -13.785 1.00 93.94 118 GLY A N 1
ATOM 874 C CA . GLY A 1 118 ? 7.506 -2.697 -14.995 1.00 93.94 118 GLY A CA 1
ATOM 875 C C . GLY A 1 118 ? 6.560 -3.881 -15.174 1.00 93.94 118 GLY A C 1
ATOM 876 O O . GLY A 1 118 ? 6.830 -5.010 -14.765 1.00 93.94 118 GLY A O 1
ATOM 877 N N . SER A 1 119 ? 5.411 -3.610 -15.785 1.00 95.69 119 SER A N 1
ATOM 878 C CA . SER A 1 119 ? 4.382 -4.599 -16.097 1.00 95.69 119 SER A CA 1
ATOM 879 C C . SER A 1 119 ? 3.376 -4.013 -17.085 1.00 95.69 119 SER A C 1
ATOM 881 O O . SER A 1 119 ? 3.035 -2.837 -16.999 1.00 95.69 119 SER A O 1
ATOM 883 N N . ASP A 1 120 ? 2.854 -4.835 -17.997 1.00 96.62 120 ASP A N 1
ATOM 884 C CA . ASP A 1 120 ? 1.687 -4.524 -18.842 1.00 96.62 120 ASP A CA 1
ATOM 885 C C . ASP A 1 120 ? 0.347 -4.871 -18.160 1.00 96.62 120 ASP A C 1
ATOM 887 O O . ASP A 1 120 ? -0.736 -4.712 -18.729 1.00 96.62 120 ASP A O 1
ATOM 891 N N . ARG A 1 121 ? 0.423 -5.372 -16.925 1.00 97.62 121 ARG A N 1
ATOM 892 C CA . ARG A 1 121 ? -0.685 -5.835 -16.086 1.00 97.62 121 ARG A CA 1
ATOM 893 C C . ARG A 1 121 ? -0.660 -5.158 -14.719 1.00 97.62 121 ARG A C 1
ATOM 895 O O . ARG A 1 121 ? -1.124 -5.743 -13.736 1.00 97.62 121 ARG A O 1
ATOM 902 N N . ALA A 1 122 ? -0.109 -3.950 -14.655 1.00 98.31 122 ALA A N 1
ATOM 903 C CA . ALA A 1 122 ? 0.025 -3.225 -13.410 1.00 98.31 122 ALA A CA 1
ATOM 904 C C . ALA A 1 122 ? -1.348 -2.836 -12.840 1.00 98.31 122 ALA A C 1
ATOM 906 O O . ALA A 1 122 ? -2.271 -2.514 -13.595 1.00 98.31 122 ALA A O 1
ATOM 907 N N . ARG A 1 123 ? -1.482 -2.868 -11.511 1.00 98.69 123 ARG A N 1
ATOM 908 C CA . ARG A 1 123 ? -2.644 -2.359 -10.763 1.00 98.69 123 ARG A CA 1
ATOM 909 C C . ARG A 1 123 ? -2.201 -1.572 -9.534 1.00 98.69 123 ARG A C 1
ATOM 911 O O . ARG A 1 123 ? -1.124 -1.820 -8.990 1.00 98.69 123 ARG A O 1
ATOM 918 N N . ILE A 1 124 ? -3.053 -0.649 -9.093 1.00 98.62 124 ILE A N 1
ATOM 919 C CA . ILE A 1 124 ? -2.911 0.083 -7.828 1.00 98.62 124 ILE A CA 1
ATOM 920 C C . ILE A 1 124 ? -4.108 -0.235 -6.940 1.00 98.62 124 ILE A C 1
ATOM 922 O O . ILE A 1 124 ? -5.227 -0.355 -7.431 1.00 98.62 124 ILE A O 1
ATOM 926 N N . GLN A 1 125 ? -3.851 -0.352 -5.641 1.00 98.75 125 GLN A N 1
ATOM 927 C CA . GLN A 1 125 ? -4.862 -0.407 -4.595 1.00 98.75 125 GLN A CA 1
ATOM 928 C C . GLN A 1 125 ? -4.542 0.661 -3.550 1.00 98.75 125 GLN A C 1
ATOM 930 O O . GLN A 1 125 ? -3.379 0.850 -3.179 1.00 98.75 125 GLN A O 1
ATOM 935 N N . VAL A 1 126 ? -5.569 1.349 -3.063 1.00 98.81 126 VAL A N 1
ATOM 936 C CA . VAL A 1 126 ? -5.464 2.303 -1.959 1.00 98.81 126 VAL A CA 1
ATOM 937 C C . VAL A 1 126 ? -6.331 1.814 -0.816 1.00 98.81 126 VAL A C 1
ATOM 939 O O . VAL A 1 126 ? -7.540 1.685 -0.968 1.00 98.81 126 VAL A O 1
ATOM 942 N N . LEU A 1 127 ? -5.714 1.569 0.337 1.00 98.81 127 LEU A N 1
ATOM 943 C CA . LEU A 1 127 ? -6.410 1.275 1.583 1.00 98.81 127 LEU A CA 1
ATOM 944 C C . LEU A 1 127 ? -6.474 2.553 2.409 1.00 98.81 127 LEU A C 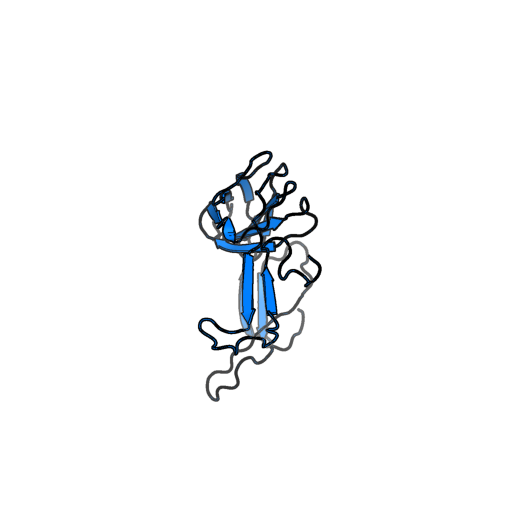1
ATOM 946 O O . LEU A 1 127 ? -5.449 3.202 2.599 1.00 98.81 127 LEU A O 1
ATOM 950 N N . VAL A 1 128 ? -7.642 2.884 2.942 1.00 98.62 128 VAL A N 1
ATOM 951 C CA . VAL A 1 128 ? -7.858 4.022 3.840 1.00 98.62 128 VAL A CA 1
ATOM 952 C C . VAL A 1 128 ? -8.380 3.513 5.170 1.00 98.62 128 VAL A C 1
ATOM 954 O O . VAL A 1 128 ? -9.294 2.690 5.207 1.00 98.62 128 VAL A O 1
ATOM 957 N N . THR A 1 129 ? -7.802 4.002 6.265 1.00 98.06 129 THR A N 1
ATOM 958 C CA . THR A 1 129 ? -8.163 3.586 7.620 1.00 98.06 129 THR A CA 1
ATOM 959 C C . THR A 1 129 ? -8.413 4.771 8.550 1.00 98.06 129 THR A C 1
ATOM 961 O O . THR A 1 129 ? -7.670 5.748 8.520 1.00 98.06 129 THR A O 1
ATOM 964 N N . ASP A 1 130 ? -9.416 4.640 9.425 1.00 96.56 130 ASP A N 1
ATOM 965 C CA . ASP A 1 130 ? -9.615 5.470 10.637 1.00 96.56 130 ASP A CA 1
ATOM 966 C C . ASP A 1 130 ? -8.771 4.942 11.839 1.00 96.56 130 ASP A C 1
ATOM 968 O O . ASP A 1 130 ? -8.863 5.355 13.004 1.00 96.56 130 ASP A O 1
ATOM 972 N N . GLY A 1 131 ? -7.939 3.943 11.529 1.00 93.19 131 GLY A N 1
ATOM 973 C CA . GLY A 1 131 ? -7.065 3.131 12.358 1.00 93.19 131 GLY A CA 1
ATOM 974 C C . GLY A 1 131 ? -7.746 2.028 13.182 1.00 93.19 131 GLY A C 1
ATOM 975 O O . GLY A 1 131 ? -7.069 1.360 13.970 1.00 93.19 131 GLY A O 1
ATOM 976 N N . VAL A 1 132 ? -9.043 1.780 12.999 1.00 93.81 132 VAL A N 1
ATOM 977 C CA . VAL A 1 132 ? -9.649 0.467 13.279 1.00 93.81 132 VAL A CA 1
ATOM 978 C C . VAL A 1 132 ? -10.290 -0.110 12.026 1.00 93.81 132 VAL A C 1
ATOM 980 O O . VAL A 1 132 ? -9.957 -1.229 11.640 1.00 93.81 132 VAL A O 1
ATOM 983 N N . ASN A 1 133 ? -11.222 0.626 11.430 1.00 94.75 133 ASN A N 1
ATOM 984 C CA . ASN A 1 133 ? -11.877 0.248 10.194 1.00 94.75 133 ASN A CA 1
ATOM 985 C C . ASN A 1 133 ? -10.965 0.591 9.019 1.00 94.75 133 ASN A C 1
ATOM 987 O O . ASN A 1 133 ? -10.253 1.598 9.031 1.00 94.75 133 ASN A O 1
ATOM 991 N N . THR A 1 134 ? -11.013 -0.247 7.992 1.00 96.75 134 THR A N 1
ATOM 992 C CA . THR A 1 134 ? -10.252 -0.054 6.762 1.00 96.75 134 THR A CA 1
ATOM 993 C C . THR A 1 134 ? -11.149 -0.372 5.582 1.00 96.75 134 THR A C 1
ATOM 995 O O . THR A 1 134 ? -11.831 -1.398 5.581 1.00 96.75 134 THR A O 1
ATOM 998 N N . THR A 1 135 ? -11.133 0.501 4.586 1.00 98.38 135 THR A N 1
ATOM 999 C CA . THR A 1 135 ? -11.737 0.276 3.271 1.00 98.38 135 THR A CA 1
ATOM 1000 C C . THR A 1 135 ? -10.673 0.375 2.200 1.00 98.38 135 THR A C 1
ATOM 1002 O O . THR A 1 135 ? -9.623 0.972 2.423 1.00 98.38 135 THR A O 1
ATOM 1005 N N . GLU A 1 136 ? -10.946 -0.187 1.035 1.00 98.56 136 GLU A N 1
ATOM 1006 C CA . GLU A 1 136 ? -10.010 -0.203 -0.080 1.00 98.56 136 GLU A CA 1
ATOM 1007 C C . GLU A 1 136 ? -10.721 0.113 -1.389 1.00 98.56 136 GLU A C 1
ATOM 1009 O O . GLU A 1 136 ? -11.922 -0.133 -1.517 1.00 98.56 136 GLU A O 1
ATOM 1014 N N . ASP A 1 137 ? -9.962 0.648 -2.337 1.00 98.81 137 ASP A N 1
ATOM 1015 C CA . ASP A 1 137 ? -10.361 0.731 -3.735 1.00 98.81 137 ASP A CA 1
ATOM 1016 C C . ASP A 1 137 ? -9.184 0.378 -4.649 1.00 98.81 137 ASP A C 1
ATOM 1018 O O . ASP A 1 137 ? -8.019 0.618 -4.311 1.00 98.81 137 ASP A O 1
ATOM 1022 N N . GLU A 1 138 ? -9.490 -0.221 -5.793 1.00 98.62 138 GLU A N 1
ATOM 1023 C CA . GLU A 1 138 ? -8.524 -0.705 -6.779 1.00 98.62 138 GLU A CA 1
ATOM 1024 C C . GLU A 1 138 ? -8.730 -0.022 -8.123 1.00 98.62 138 GLU A C 1
ATOM 1026 O O . GLU A 1 138 ? -9.833 0.391 -8.459 1.00 98.62 138 GLU A O 1
ATOM 1031 N N . SER A 1 139 ? -7.683 0.026 -8.947 1.00 98.69 139 SER A N 1
ATOM 1032 C CA . SER A 1 139 ? -7.822 0.534 -10.311 1.00 98.69 139 SER A CA 1
ATOM 1033 C C . SER A 1 139 ? -8.819 -0.321 -11.105 1.00 98.69 139 SER A C 1
ATOM 1035 O O . SER A 1 139 ? -8.721 -1.553 -11.118 1.00 98.69 139 SER A O 1
ATOM 1037 N N . ASP A 1 140 ? -9.753 0.309 -11.822 1.00 98.56 140 ASP A N 1
ATOM 1038 C CA . ASP A 1 140 ? -10.787 -0.384 -12.605 1.00 98.56 140 ASP A CA 1
ATOM 1039 C C . ASP A 1 140 ? -10.157 -1.344 -13.631 1.00 98.56 140 ASP A C 1
ATOM 1041 O O . ASP A 1 140 ? -10.571 -2.498 -13.808 1.00 98.56 140 ASP A O 1
ATOM 1045 N N . GLY A 1 141 ? -9.098 -0.878 -14.292 1.00 98.19 141 GLY A N 1
ATOM 1046 C CA . GLY A 1 141 ? -8.321 -1.621 -15.275 1.00 98.19 141 GLY A CA 1
ATOM 1047 C C . GLY A 1 141 ? -6.878 -1.883 -14.858 1.00 98.19 141 GLY A C 1
ATOM 1048 O O . GLY A 1 141 ? -6.392 -1.430 -13.823 1.00 98.19 141 GLY A O 1
ATOM 1049 N N . THR A 1 142 ? -6.177 -2.632 -15.710 1.00 98.56 142 THR A N 1
ATOM 1050 C CA . THR A 1 142 ? -4.712 -2.657 -15.690 1.00 98.56 142 THR A CA 1
ATOM 1051 C C . THR A 1 142 ? -4.163 -1.446 -16.431 1.00 98.56 142 THR A C 1
ATOM 1053 O O . THR A 1 142 ? -4.775 -0.971 -17.391 1.00 98.56 142 THR A O 1
ATOM 1056 N N . PHE A 1 143 ? -2.983 -0.995 -16.037 1.00 98.44 143 PHE A N 1
ATOM 1057 C CA . PHE A 1 143 ? -2.185 -0.014 -16.767 1.00 98.44 143 PHE A CA 1
ATOM 1058 C C . PHE A 1 143 ? -0.785 -0.578 -17.029 1.00 98.44 143 PHE A C 1
ATOM 1060 O O . PHE A 1 143 ? -0.443 -1.666 -16.557 1.00 98.44 143 PHE A O 1
ATOM 1067 N N . THR A 1 144 ? 0.012 0.144 -17.810 1.00 97.88 144 THR A N 1
ATOM 1068 C CA . THR A 1 144 ? 1.371 -0.262 -18.165 1.00 97.88 144 THR A CA 1
ATOM 1069 C C . THR A 1 144 ? 2.392 0.619 -17.461 1.00 97.88 144 THR A C 1
ATOM 1071 O O . THR A 1 144 ? 2.348 1.843 -17.570 1.00 97.88 144 THR A O 1
ATOM 1074 N N . VAL A 1 145 ? 3.362 -0.005 -16.805 1.00 97.19 145 VAL A N 1
ATOM 1075 C CA . VAL A 1 145 ? 4.625 0.622 -16.398 1.00 97.19 145 VAL A CA 1
ATOM 1076 C C . VAL A 1 145 ? 5.709 0.004 -17.263 1.00 97.19 145 VAL A C 1
ATOM 1078 O O . VAL A 1 145 ? 5.827 -1.222 -17.312 1.00 97.19 145 VAL A O 1
ATOM 1081 N N . PHE A 1 146 ? 6.464 0.816 -17.997 1.00 94.00 146 PHE A N 1
ATOM 1082 C CA . PHE A 1 146 ? 7.548 0.276 -18.808 1.00 94.00 146 PHE A CA 1
ATOM 1083 C C . PHE A 1 146 ? 8.611 -0.390 -17.930 1.00 94.00 146 PHE A C 1
ATOM 1085 O O . PHE A 1 146 ? 8.909 0.064 -16.830 1.00 94.00 146 PHE A O 1
ATOM 1092 N N . GLY A 1 147 ? 9.156 -1.498 -18.433 1.00 88.25 147 GLY A N 1
ATOM 1093 C CA . GLY A 1 147 ? 10.257 -2.197 -17.781 1.00 88.25 147 GLY A CA 1
ATOM 1094 C C . GLY A 1 147 ? 11.546 -1.388 -17.818 1.00 88.25 147 GLY A C 1
ATOM 1095 O O . GLY A 1 147 ? 11.754 -0.546 -18.702 1.00 88.25 147 GLY A O 1
ATOM 1096 N N . HIS A 1 148 ? 12.426 -1.675 -16.872 1.00 84.38 148 HIS A N 1
ATOM 1097 C CA . HIS A 1 148 ? 13.747 -1.079 -16.815 1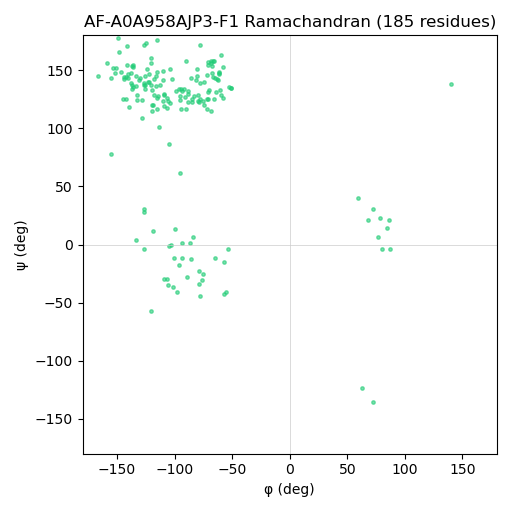.00 84.38 148 HIS A CA 1
ATOM 1098 C C . HIS A 1 148 ? 14.760 -1.927 -17.587 1.00 84.38 148 HIS A C 1
ATOM 1100 O O . HIS A 1 148 ? 14.550 -3.099 -17.883 1.00 84.38 148 HIS A O 1
ATOM 1106 N N . ALA A 1 149 ? 15.863 -1.300 -17.998 1.00 81.75 149 ALA A N 1
ATOM 1107 C CA . ALA A 1 149 ? 16.997 -2.055 -18.513 1.00 81.75 149 ALA A CA 1
ATOM 1108 C C . ALA A 1 149 ? 17.819 -2.586 -17.328 1.00 81.75 149 ALA A C 1
ATOM 1110 O O . ALA A 1 149 ? 18.058 -1.821 -16.382 1.00 81.75 149 ALA A O 1
ATOM 1111 N N . PRO A 1 150 ? 18.346 -3.819 -17.407 1.00 80.50 150 PRO A N 1
ATOM 1112 C CA . PRO A 1 150 ? 19.169 -4.362 -16.343 1.00 80.50 150 PRO A CA 1
ATOM 1113 C C . PRO A 1 150 ? 20.468 -3.564 -16.206 1.00 80.50 150 PRO A C 1
ATOM 1115 O O . PRO A 1 150 ? 21.089 -3.136 -17.186 1.00 80.50 150 PRO A O 1
ATOM 1118 N N . GLN A 1 151 ? 20.915 -3.388 -14.970 1.00 82.00 151 GLN A N 1
ATOM 1119 C CA . GLN A 1 151 ? 22.199 -2.790 -14.634 1.00 82.00 151 GLN A CA 1
ATOM 1120 C C . GLN A 1 151 ? 23.251 -3.886 -14.468 1.00 82.00 151 GLN A C 1
ATOM 1122 O O . GLN A 1 151 ? 23.034 -4.852 -13.742 1.00 82.00 151 GLN A O 1
ATOM 1127 N N . ALA A 1 152 ? 24.417 -3.722 -15.096 1.00 86.88 152 ALA A N 1
ATOM 1128 C CA . ALA A 1 152 ? 25.532 -4.660 -14.984 1.00 86.88 152 ALA A CA 1
ATOM 1129 C C . ALA A 1 152 ? 26.806 -3.965 -14.489 1.00 86.88 152 ALA A C 1
ATOM 1131 O O . ALA A 1 152 ? 27.142 -2.863 -14.926 1.00 86.88 152 ALA A O 1
ATOM 1132 N N . ALA A 1 153 ? 27.545 -4.634 -13.605 1.00 86.50 153 ALA A N 1
ATOM 1133 C CA . ALA A 1 153 ? 28.818 -4.151 -13.079 1.00 86.50 153 ALA A CA 1
ATOM 1134 C C . ALA A 1 153 ? 29.882 -5.252 -13.096 1.00 86.50 153 ALA A C 1
ATOM 1136 O O . ALA A 1 153 ? 29.587 -6.415 -12.836 1.00 86.50 153 ALA A O 1
ATOM 1137 N N . ILE A 1 154 ? 31.138 -4.872 -13.353 1.00 86.88 154 ILE A N 1
ATOM 1138 C CA . ILE A 1 154 ? 32.306 -5.728 -13.111 1.00 86.88 154 ILE A CA 1
ATOM 1139 C C . ILE A 1 154 ? 32.788 -5.448 -11.687 1.00 86.88 154 ILE A C 1
ATOM 1141 O O . ILE A 1 154 ? 33.207 -4.336 -11.373 1.00 86.88 154 ILE A O 1
ATOM 1145 N N . LEU A 1 155 ? 32.732 -6.462 -10.831 1.00 88.25 155 LEU A N 1
ATOM 1146 C CA . LEU A 1 155 ? 33.149 -6.402 -9.431 1.00 88.25 155 LEU A CA 1
ATOM 1147 C C . LEU A 1 155 ? 34.630 -6.753 -9.257 1.00 88.25 155 LEU A C 1
ATOM 1149 O O . LEU A 1 155 ? 35.278 -6.280 -8.322 1.00 88.25 155 LEU A O 1
ATOM 1153 N N . ALA A 1 156 ? 35.176 -7.576 -10.157 1.00 89.69 156 ALA A N 1
ATOM 1154 C CA . ALA A 1 156 ? 36.589 -7.927 -10.166 1.00 89.69 156 ALA A CA 1
ATOM 1155 C C . ALA A 1 156 ? 37.146 -8.047 -11.598 1.00 89.69 156 ALA A C 1
ATOM 1157 O O . ALA A 1 156 ? 36.450 -8.557 -12.476 1.00 89.69 156 ALA A O 1
ATOM 1158 N N . PRO A 1 157 ? 38.411 -7.650 -11.823 1.00 89.69 157 PRO A N 1
ATOM 1159 C CA . PRO A 1 157 ? 39.298 -7.026 -10.846 1.00 89.69 157 PRO A CA 1
ATOM 1160 C C . PRO A 1 157 ? 38.854 -5.589 -10.524 1.00 89.69 157 PRO A C 1
ATOM 1162 O O . PRO A 1 157 ? 38.184 -4.945 -11.328 1.00 89.69 157 PRO A O 1
ATOM 1165 N N . ALA A 1 158 ? 39.207 -5.089 -9.336 1.00 89.38 158 ALA A N 1
ATOM 1166 C CA . ALA A 1 158 ? 38.854 -3.728 -8.934 1.00 89.38 158 ALA A CA 1
ATOM 1167 C C . ALA A 1 158 ? 39.402 -2.702 -9.939 1.00 89.38 158 ALA A C 1
ATOM 1169 O O . ALA A 1 158 ? 40.436 -2.935 -10.579 1.00 89.38 158 ALA A O 1
ATOM 1170 N N . ALA A 1 159 ? 38.739 -1.551 -10.054 1.00 88.31 159 ALA A N 1
ATOM 1171 C CA . ALA A 1 159 ? 39.200 -0.473 -10.920 1.00 88.31 159 ALA A CA 1
ATOM 1172 C C . ALA A 1 159 ? 40.682 -0.147 -10.650 1.00 88.31 159 ALA A C 1
ATOM 1174 O O . ALA A 1 159 ? 41.103 -0.026 -9.500 1.00 88.31 159 ALA A O 1
ATOM 1175 N N . ASN A 1 160 ? 41.465 0.001 -11.722 1.00 89.75 160 ASN A N 1
ATOM 1176 C CA . ASN A 1 160 ? 42.914 0.251 -11.691 1.00 89.75 160 ASN A CA 1
ATOM 1177 C C . ASN A 1 160 ? 43.784 -0.906 -11.166 1.00 89.75 160 ASN A C 1
ATOM 1179 O O . ASN A 1 160 ? 44.929 -0.685 -10.773 1.00 89.75 160 ASN A O 1
ATOM 1183 N N . SER A 1 161 ? 43.282 -2.143 -11.179 1.00 90.00 161 SER A N 1
ATOM 1184 C CA . SER A 1 161 ? 44.117 -3.311 -10.887 1.00 90.00 161 SER A CA 1
ATOM 1185 C C . SER A 1 161 ? 45.214 -3.492 -11.937 1.00 90.00 161 SER A C 1
ATOM 1187 O O . SER A 1 161 ? 44.949 -3.511 -13.139 1.00 90.00 161 SER A O 1
ATOM 1189 N N . THR A 1 162 ? 46.450 -3.678 -11.477 1.00 91.44 162 THR A N 1
ATOM 1190 C CA . THR A 1 162 ? 47.585 -4.002 -12.346 1.00 91.44 162 THR A CA 1
ATOM 1191 C C . THR A 1 162 ? 47.608 -5.498 -12.628 1.00 91.44 162 THR A C 1
ATOM 1193 O O . THR A 1 162 ? 47.613 -6.309 -11.703 1.00 91.44 162 THR A O 1
ATOM 1196 N N . VAL A 1 163 ? 47.670 -5.862 -13.906 1.00 89.50 163 VAL A N 1
ATOM 1197 C CA . VAL A 1 163 ? 47.777 -7.252 -14.367 1.00 89.50 163 VAL A CA 1
ATOM 1198 C C . VAL A 1 163 ? 49.010 -7.404 -15.249 1.00 89.50 163 VAL A C 1
ATOM 1200 O O . VAL A 1 163 ? 49.454 -6.448 -15.887 1.00 89.50 163 VAL A O 1
ATOM 1203 N N . VAL A 1 164 ? 49.599 -8.596 -15.264 1.00 92.75 164 VAL A N 1
ATOM 1204 C CA . VAL A 1 164 ? 50.797 -8.871 -16.069 1.00 92.75 164 VAL A CA 1
ATOM 1205 C C . VAL A 1 164 ? 50.392 -9.257 -17.491 1.00 92.75 164 VAL A C 1
ATOM 1207 O O . VAL A 1 164 ? 49.404 -9.957 -17.700 1.00 92.75 164 VAL A O 1
ATOM 1210 N N . ALA A 1 165 ? 51.169 -8.836 -18.492 1.00 87.69 165 ALA A N 1
ATOM 1211 C CA . ALA A 1 165 ? 50.943 -9.249 -19.875 1.00 87.69 165 ALA A CA 1
ATOM 1212 C C . ALA A 1 165 ? 50.985 -10.785 -20.004 1.00 87.69 165 ALA A C 1
ATOM 1214 O O . ALA A 1 165 ? 51.950 -11.425 -19.589 1.00 87.69 165 ALA A O 1
ATOM 1215 N N . GLY A 1 166 ? 49.926 -11.372 -20.569 1.00 88.31 166 GLY A N 1
ATOM 1216 C CA . GLY A 1 166 ? 49.758 -12.826 -20.686 1.00 88.31 166 GLY A CA 1
ATOM 1217 C C . GLY A 1 166 ? 49.107 -13.503 -19.473 1.00 88.31 166 GLY A C 1
ATOM 1218 O O . GLY A 1 166 ? 48.830 -14.699 -19.531 1.00 88.31 166 GLY A O 1
ATOM 1219 N N . GLN A 1 167 ? 48.817 -12.767 -18.394 1.00 91.75 167 GLN A N 1
ATOM 1220 C CA . GLN A 1 167 ? 48.030 -13.273 -17.271 1.00 91.75 167 GLN A CA 1
ATOM 1221 C C . GLN A 1 167 ? 46.561 -13.428 -17.683 1.00 91.75 167 GLN A C 1
ATOM 1223 O O . GLN A 1 167 ? 45.955 -12.502 -18.218 1.00 91.75 167 GLN A O 1
ATOM 1228 N N . THR A 1 168 ? 45.965 -14.588 -17.396 1.00 91.06 168 THR A N 1
ATOM 1229 C CA . THR A 1 168 ? 44.507 -14.744 -17.486 1.00 91.06 168 THR A CA 1
ATOM 1230 C C . THR A 1 168 ? 43.854 -13.967 -16.349 1.00 91.06 168 THR A C 1
ATOM 1232 O O . THR A 1 168 ? 44.184 -14.183 -15.182 1.00 91.06 168 THR A O 1
ATOM 1235 N N . VAL A 1 169 ? 42.929 -13.074 -16.690 1.00 89.44 169 VAL A N 1
ATOM 1236 C CA . VAL A 1 169 ? 42.153 -12.292 -15.726 1.00 89.44 169 VAL A CA 1
ATOM 1237 C C . VAL A 1 169 ? 40.738 -12.843 -15.712 1.00 89.44 169 VAL A C 1
ATOM 1239 O O . VAL A 1 169 ? 40.050 -12.806 -16.731 1.00 89.44 169 VAL A O 1
ATOM 1242 N N . LEU A 1 170 ? 40.312 -13.364 -14.563 1.00 88.75 170 LEU A N 1
ATOM 1243 C CA . LEU A 1 170 ?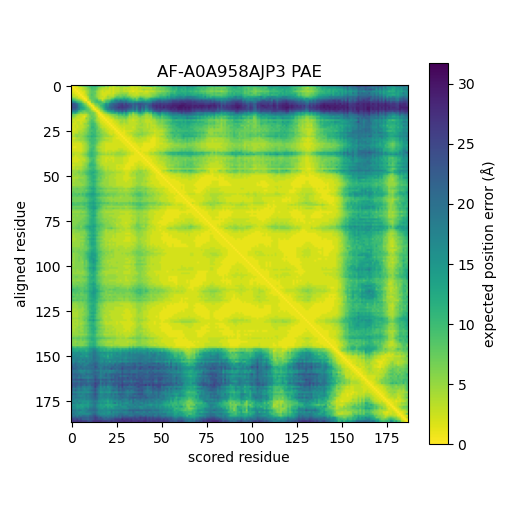 38.916 -13.723 -14.356 1.00 88.75 170 LEU A CA 1
ATOM 1244 C C . LEU A 1 170 ? 38.131 -12.448 -14.050 1.00 88.75 170 LEU A C 1
ATOM 1246 O O . LEU A 1 170 ? 38.451 -11.742 -13.093 1.00 88.75 170 LEU A O 1
ATOM 1250 N N . LEU A 1 171 ? 37.116 -12.173 -14.865 1.00 88.88 171 LEU A N 1
ATOM 1251 C CA . LEU A 1 171 ? 36.143 -11.133 -14.575 1.00 88.88 171 LEU A CA 1
ATOM 1252 C C . LEU A 1 171 ? 35.017 -11.738 -13.746 1.00 88.88 171 LEU A C 1
ATOM 1254 O O . LEU A 1 171 ? 34.489 -12.791 -14.096 1.00 88.88 171 LEU A O 1
ATOM 1258 N N . HIS A 1 172 ? 34.659 -11.064 -12.662 1.00 89.19 172 HIS A N 1
ATOM 1259 C CA . HIS A 1 172 ? 33.448 -11.365 -11.909 1.00 89.19 172 HIS A CA 1
ATOM 1260 C C . HIS A 1 172 ? 32.528 -10.160 -12.028 1.00 89.19 172 HIS A C 1
ATOM 1262 O O . HIS A 1 172 ? 32.963 -9.038 -11.759 1.00 89.19 172 HIS A O 1
ATOM 1268 N N . GLY A 1 173 ? 31.292 -10.387 -12.458 1.00 88.69 173 GLY A N 1
ATOM 1269 C CA . GLY A 1 173 ? 30.288 -9.345 -12.601 1.00 88.69 173 GLY A CA 1
ATOM 1270 C C . GLY A 1 173 ? 28.999 -9.680 -11.866 1.00 88.69 173 GLY A C 1
ATOM 1271 O O . GLY A 1 173 ? 28.835 -10.781 -11.354 1.00 88.69 173 GLY A O 1
ATOM 1272 N N . SER A 1 174 ? 28.104 -8.704 -11.817 1.00 88.56 174 SER A N 1
ATOM 1273 C CA . SER A 1 174 ? 26.758 -8.812 -11.258 1.00 88.56 174 SER A CA 1
ATOM 1274 C C . SER A 1 174 ? 25.773 -8.099 -12.180 1.00 88.56 174 SER A C 1
ATOM 1276 O O . SER A 1 174 ? 26.094 -7.006 -12.655 1.00 88.56 174 SER A O 1
ATOM 1278 N N . GLY A 1 175 ? 24.594 -8.682 -12.400 1.00 87.81 175 GLY A N 1
ATOM 1279 C CA . GLY A 1 175 ? 23.450 -8.038 -13.047 1.00 87.81 175 GLY A CA 1
ATOM 1280 C C . GLY A 1 175 ? 22.299 -7.840 -12.060 1.00 87.81 175 GLY A C 1
ATOM 1281 O O . GLY A 1 175 ? 22.019 -8.741 -11.274 1.00 87.81 175 GLY A O 1
ATOM 1282 N N . TYR A 1 176 ? 21.646 -6.682 -12.086 1.00 85.25 176 TYR A N 1
ATOM 1283 C CA . TYR A 1 176 ? 20.444 -6.394 -11.304 1.00 85.25 176 TYR A CA 1
ATOM 1284 C C . TYR A 1 176 ? 19.393 -5.738 -12.188 1.00 85.25 176 TYR A C 1
ATOM 1286 O O . TYR A 1 176 ? 19.703 -4.823 -12.948 1.00 85.25 176 TYR A O 1
ATOM 1294 N N . ASP A 1 177 ? 18.160 -6.177 -12.039 1.00 83.38 177 ASP A N 1
ATOM 1295 C CA . ASP A 1 177 ? 16.986 -5.640 -12.700 1.00 83.38 177 ASP A CA 1
ATOM 1296 C C . ASP A 1 177 ? 15.902 -5.390 -11.640 1.00 83.38 177 ASP A C 1
ATOM 1298 O O . ASP A 1 177 ? 15.845 -6.116 -10.646 1.00 83.38 177 ASP A O 1
ATOM 1302 N N . VAL A 1 178 ? 15.103 -4.326 -11.758 1.00 81.38 178 VAL A N 1
ATOM 1303 C CA . VAL A 1 178 ? 14.131 -4.005 -10.692 1.00 81.38 178 VAL A CA 1
ATOM 1304 C C . VAL A 1 178 ? 12.926 -4.947 -10.738 1.00 81.38 178 VAL A C 1
ATOM 1306 O O . VAL A 1 178 ? 12.312 -5.196 -9.700 1.00 81.38 178 VAL A O 1
ATOM 1309 N N . GLU A 1 179 ? 12.627 -5.519 -11.904 1.00 79.69 179 GLU A N 1
ATOM 1310 C CA . GLU A 1 179 ? 11.581 -6.513 -12.100 1.00 79.69 179 GLU A CA 1
ATOM 1311 C C . GLU A 1 179 ? 12.025 -7.908 -11.630 1.00 79.69 179 GLU A C 1
ATOM 1313 O O . GLU A 1 179 ? 11.279 -8.581 -10.916 1.00 79.69 179 GLU A O 1
ATOM 1318 N N . ASP A 1 180 ? 13.251 -8.321 -11.972 1.00 74.31 180 ASP A N 1
ATOM 1319 C CA . ASP A 1 180 ? 13.748 -9.685 -11.710 1.00 74.31 180 ASP A CA 1
ATOM 1320 C C . ASP A 1 180 ? 14.663 -9.809 -10.474 1.00 74.31 180 ASP A C 1
ATOM 1322 O O . ASP A 1 180 ? 14.980 -10.910 -10.007 1.00 74.31 180 ASP A O 1
ATOM 1326 N N . GLY A 1 181 ? 15.109 -8.687 -9.912 1.00 78.94 181 GLY A N 1
ATOM 1327 C CA . GLY A 1 181 ? 16.090 -8.652 -8.837 1.00 78.94 181 GLY A CA 1
ATOM 1328 C C . GLY A 1 181 ? 17.503 -9.004 -9.317 1.00 78.94 181 GLY A C 1
ATOM 1329 O O . GLY A 1 181 ? 18.001 -8.484 -10.312 1.00 78.94 181 GLY A O 1
ATOM 1330 N N . MET A 1 182 ? 18.210 -9.852 -8.565 1.00 81.56 182 MET A N 1
ATOM 1331 C CA . MET A 1 182 ? 19.570 -10.268 -8.927 1.00 81.56 182 MET A CA 1
ATOM 1332 C C . MET A 1 182 ? 19.524 -11.271 -10.084 1.00 81.56 182 MET A C 1
ATOM 1334 O O . MET A 1 182 ? 18.975 -12.364 -9.936 1.00 81.56 182 MET A O 1
ATOM 1338 N N . LEU A 1 183 ? 20.153 -10.930 -11.206 1.00 80.25 183 LEU A N 1
ATOM 1339 C CA . LEU A 1 183 ? 20.164 -11.783 -12.388 1.00 80.25 183 LEU A CA 1
ATOM 1340 C C . LEU A 1 183 ? 21.164 -12.941 -12.228 1.00 80.25 183 LEU A C 1
ATOM 1342 O O . LEU A 1 183 ? 22.269 -12.730 -11.714 1.00 80.25 183 LEU A O 1
ATOM 1346 N N . PRO A 1 184 ? 20.809 -14.165 -12.664 1.00 77.38 184 PRO A N 1
ATOM 1347 C CA . PRO A 1 184 ? 21.724 -15.299 -12.633 1.00 77.38 184 PRO A CA 1
ATOM 1348 C C . PRO A 1 184 ? 22.842 -15.142 -13.672 1.00 77.38 184 PRO A C 1
ATOM 1350 O O . PRO A 1 184 ? 22.648 -14.526 -14.715 1.00 77.38 184 PRO A O 1
ATOM 1353 N N . ASP A 1 185 ? 23.978 -15.812 -13.454 1.00 70.75 185 ASP A N 1
ATOM 1354 C CA . ASP A 1 185 ? 25.126 -15.818 -14.384 1.00 70.75 185 ASP A CA 1
ATOM 1355 C C . ASP A 1 185 ? 24.787 -16.309 -15.809 1.00 70.75 185 ASP A C 1
ATOM 1357 O O . ASP A 1 185 ? 25.587 -16.154 -16.729 1.00 70.75 185 ASP A O 1
ATOM 1361 N N . SER A 1 186 ? 23.630 -16.954 -15.990 1.00 70.69 186 SER A N 1
ATOM 1362 C CA . SER A 1 186 ? 23.142 -17.477 -17.269 1.00 70.69 186 SER A CA 1
ATOM 1363 C C . SER A 1 186 ? 22.220 -16.527 -18.044 1.00 70.69 186 SER A C 1
ATOM 1365 O O . SER A 1 186 ? 21.681 -16.963 -19.063 1.00 70.69 186 SER A O 1
ATOM 1367 N N . ALA A 1 187 ? 21.958 -15.323 -17.524 1.00 56.12 187 ALA A N 1
ATOM 1368 C CA . ALA A 1 187 ? 21.089 -14.323 -18.150 1.00 56.12 187 ALA A CA 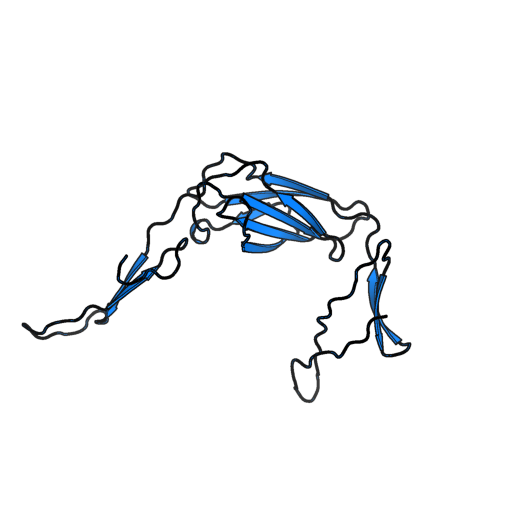1
ATOM 1369 C C . ALA A 1 187 ? 21.707 -13.706 -19.417 1.00 56.12 187 ALA A C 1
ATOM 1371 O O . ALA A 1 187 ? 22.947 -13.525 -19.460 1.00 56.12 187 ALA A O 1
#

Sequence (187 aa):
SYPFTPTVYADAADNQSYFINVAVPYPAGVQHIEIRKGTTLLASRTVSAHPPAVELATPNGGEVFDTDLTVGWSMSDADGDALEATVLYSTDAGQSWQTLATGITETQVTLNYSALAGSDRARIQVLVTDGVNTTEDESDGTFTVFGHAPQAAILAPAANSTVVAGQTVLLHGSGYDVEDGMLPDSA